Protein 2QJZ (pdb70)

Structure (mmCIF, N/CA/C/O backbone):
data_2QJZ
#
_entry.id   2QJZ
#
_cell.length_a   29.334
_cell.length_b   65.220
_cell.length_c   63.091
_cell.angle_alpha   90.000
_cell.angle_beta   96.240
_cell.angle_gamma   90.000
#
_symmetry.space_group_name_H-M   'P 1 21 1'
#
loop_
_entity.id
_entity.type
_entity.pdbx_description
1 polymer 'Microtubule-associated protein RP/EB family member 1'
2 water water
#
loop_
_atom_site.group_PDB
_atom_site.id
_atom_site.type_symbol
_atom_site.label_atom_id
_atom_site.label_alt_id
_atom_site.label_comp_id
_atom_site.label_asym_id
_atom_site.label_entity_id
_atom_site.label_seq_id
_atom_site.pdbx_PDB_ins_code
_atom_site.Cartn_x
_atom_site.Cartn_y
_atom_site.Cartn_z
_atom_site.occupancy
_atom_site.B_iso_or_equiv
_atom_site.auth_seq_id
_atom_site.auth_comp_id
_atom_site.auth_asym_id
_atom_site.auth_atom_id
_atom_site.pdbx_PDB_model_num
ATOM 1 N N . ASP A 1 3 ? 0.557 -7.243 -10.624 1.00 26.44 13 ASP A N 1
ATOM 2 C CA . ASP A 1 3 ? -0.435 -8.068 -11.377 1.00 26.37 13 ASP A CA 1
ATOM 3 C C . ASP A 1 3 ? -1.557 -8.596 -10.475 1.00 25.59 13 ASP A C 1
ATOM 4 O O . ASP A 1 3 ? -2.099 -9.685 -10.705 1.00 26.01 13 ASP A O 1
ATOM 9 N N . ASN A 1 4 ? -1.901 -7.817 -9.454 1.00 24.32 14 ASN A N 1
ATOM 10 C CA . ASN A 1 4 ? -2.994 -8.166 -8.556 1.00 22.82 14 ASN A CA 1
ATOM 11 C C . ASN A 1 4 ? -4.362 -8.072 -9.234 1.00 21.30 14 ASN A C 1
ATOM 12 O O . ASN A 1 4 ? -4.623 -7.134 -9.996 1.00 21.56 14 ASN A O 1
ATOM 17 N N . LEU A 1 5 ? -5.217 -9.059 -8.971 1.00 19.07 15 LEU A N 1
ATOM 18 C CA . LEU A 1 5 ? -6.616 -9.011 -9.392 1.00 17.21 15 LEU A CA 1
ATOM 19 C C . LEU A 1 5 ? -7.352 -7.973 -8.567 1.00 15.40 15 LEU A C 1
ATOM 20 O O . LEU A 1 5 ? -6.972 -7.692 -7.422 1.00 15.39 15 LEU A O 1
ATOM 25 N N . SER A 1 6 ? -8.420 -7.423 -9.138 1.00 13.06 16 SER A N 1
ATOM 26 C CA . SER A 1 6 ? -9.335 -6.591 -8.374 1.00 11.37 16 SER A CA 1
ATOM 27 C C . SER A 1 6 ? -10.042 -7.461 -7.340 1.00 10.79 16 SER A C 1
ATOM 28 O O . SER A 1 6 ? -10.117 -8.688 -7.483 1.00 10.02 16 SER A O 1
ATOM 31 N N . ARG A 1 7 ? -10.575 -6.825 -6.308 1.00 10.49 17 ARG A N 1
ATOM 32 C CA . ARG A 1 7 ? -11.327 -7.539 -5.290 1.00 10.56 17 ARG A CA 1
ATOM 33 C C . ARG A 1 7 ? -12.518 -8.280 -5.904 1.00 10.25 17 ARG A C 1
ATOM 34 O O . ARG A 1 7 ? -12.834 -9.393 -5.486 1.00 9.59 17 ARG A O 1
ATOM 42 N N . HIS A 1 8 ? -13.145 -7.672 -6.909 1.00 10.61 18 HIS A N 1
ATOM 43 C CA . HIS A 1 8 ? -14.315 -8.238 -7.560 1.00 11.14 18 HIS A CA 1
ATOM 44 C C . HIS A 1 8 ? -13.962 -9.487 -8.376 1.00 10.22 18 HIS A C 1
ATOM 45 O O . HIS A 1 8 ? -14.647 -10.506 -8.278 1.00 9.76 18 HIS A O 1
ATOM 52 N N . ASP A 1 9 ? -12.867 -9.422 -9.135 1.00 9.59 19 ASP A N 1
ATOM 53 C CA . ASP A 1 9 ? -12.410 -10.575 -9.910 1.00 9.55 19 ASP A CA 1
ATOM 54 C C . ASP A 1 9 ? -11.895 -11.684 -8.993 1.00 8.16 19 ASP A C 1
ATOM 55 O O . ASP A 1 9 ? -12.086 -12.870 -9.279 1.00 8.01 19 ASP A O 1
ATOM 68 N N . LEU A 1 11 ? -12.993 -12.330 -5.844 1.00 7.16 21 LEU A N 1
ATOM 69 C CA . LEU A 1 11 ? -14.177 -12.982 -5.290 1.00 7.70 21 LEU A CA 1
ATOM 70 C C . LEU A 1 11 ? -14.857 -13.905 -6.302 1.00 7.78 21 LEU A C 1
ATOM 71 O O . LEU A 1 11 ? -15.308 -14.991 -5.948 1.00 7.75 21 LEU A O 1
ATOM 76 N N . ALA A 1 12 ? -14.931 -13.476 -7.560 1.00 7.79 22 ALA A N 1
ATOM 77 C CA . ALA A 1 12 ? -15.523 -14.308 -8.602 1.00 8.20 22 ALA A CA 1
ATOM 78 C C . ALA A 1 12 ? -14.749 -15.617 -8.785 1.00 7.87 22 ALA A C 1
ATOM 79 O O . ALA A 1 12 ? -15.360 -16.683 -8.912 1.00 8.10 22 ALA A O 1
ATOM 81 N N . TRP A 1 13 ? -13.421 -15.543 -8.762 1.00 7.46 23 TRP A N 1
ATOM 82 C CA . TRP A 1 13 ? -12.591 -16.732 -8.896 1.00 7.82 23 TRP A CA 1
ATOM 83 C C . TRP A 1 13 ? -12.834 -17.697 -7.724 1.00 7.08 23 TRP A C 1
ATOM 84 O O . TRP A 1 13 ? -13.016 -18.902 -7.922 1.00 7.74 23 TRP A O 1
ATOM 95 N N . ILE A 1 14 ? -12.834 -17.160 -6.507 1.00 6.48 24 ILE A N 1
ATOM 96 C CA . ILE A 1 14 ? -13.050 -17.971 -5.313 1.00 6.87 24 ILE A CA 1
ATOM 97 C C . ILE A 1 14 ? -14.425 -18.632 -5.359 1.00 6.14 24 ILE A C 1
ATOM 98 O O . ILE A 1 14 ? -14.559 -19.840 -5.166 1.00 6.32 24 ILE A O 1
ATOM 103 N N . ASN A 1 15 ? -15.451 -17.826 -5.610 1.00 5.72 25 ASN A N 1
ATOM 104 C CA . ASN A 1 15 ? -16.817 -18.328 -5.559 1.00 6.00 25 ASN A CA 1
ATOM 105 C C . ASN A 1 15 ? -17.094 -19.362 -6.638 1.00 5.88 25 ASN A C 1
ATOM 106 O O . ASN A 1 15 ? -17.749 -20.368 -6.369 1.00 5.82 25 ASN A O 1
ATOM 111 N N . GLU A 1 16 ? -16.586 -19.140 -7.848 1.00 6.07 26 GLU A N 1
ATOM 112 C CA . GLU A 1 16 ? -16.802 -20.106 -8.912 1.00 7.37 26 GLU A CA 1
ATOM 113 C C . GLU A 1 16 ? -16.003 -21.378 -8.684 1.00 6.86 26 GLU A C 1
ATOM 114 O O . GLU A 1 16 ? -16.524 -22.473 -8.883 1.00 8.31 26 GLU A O 1
ATOM 120 N N . SER A 1 17 ? -14.742 -21.234 -8.284 1.00 6.06 27 SER A N 1
ATOM 121 C CA . SER A 1 17 ? -13.867 -22.401 -8.118 1.00 6.50 27 SER A CA 1
ATOM 122 C C . SER A 1 17 ? -14.359 -23.341 -7.031 1.00 6.08 27 SER A C 1
ATOM 123 O O . SER A 1 17 ? -14.250 -24.561 -7.166 1.00 6.65 27 SER A O 1
ATOM 126 N N . LEU A 1 18 ? -14.883 -22.773 -5.946 1.00 5.16 28 LEU A N 1
ATOM 127 C CA . LEU A 1 18 ? -15.252 -23.580 -4.783 1.00 5.11 28 LEU A CA 1
ATOM 128 C C . LEU A 1 18 ? -16.760 -23.649 -4.548 1.00 5.36 28 LEU A C 1
ATOM 129 O O . LEU A 1 18 ? -17.204 -24.267 -3.577 1.00 5.68 28 LEU A O 1
ATOM 134 N N . GLN A 1 19 ? -17.535 -23.029 -5.445 1.00 5.35 29 GLN A N 1
ATOM 135 C CA . GLN A 1 19 ? -18.980 -22.940 -5.297 1.00 6.14 29 GLN A CA 1
ATOM 136 C C . GLN A 1 19 ? -19.332 -22.362 -3.924 1.00 5.71 29 GLN A C 1
ATOM 137 O O . GLN A 1 19 ? -20.084 -22.958 -3.131 1.00 6.38 29 GLN A O 1
ATOM 143 N N . LEU A 1 20 ? -18.760 -21.191 -3.649 1.00 5.60 30 LEU A N 1
ATOM 144 C CA . LEU A 1 20 ? -18.977 -20.480 -2.404 1.00 5.57 30 LEU A CA 1
ATOM 145 C C . LEU A 1 20 ? -19.825 -19.243 -2.651 1.00 6.15 30 LEU A C 1
ATOM 146 O O . LEU A 1 20 ? -20.169 -18.920 -3.799 1.00 6.59 30 LEU A O 1
ATOM 151 N N . ASN A 1 21 ? -20.160 -18.562 -1.557 1.00 6.29 31 ASN A N 1
ATOM 152 C CA . ASN A 1 21 ? -21.029 -17.390 -1.599 1.00 6.80 31 ASN A CA 1
ATOM 153 C C . ASN A 1 21 ? -20.453 -16.218 -0.809 1.00 7.42 31 ASN A C 1
ATOM 154 O O . ASN A 1 21 ? -21.189 -15.481 -0.128 1.00 8.62 31 ASN A O 1
ATOM 159 N N . LEU A 1 22 ? -19.139 -16.022 -0.926 1.00 7.56 32 LEU A N 1
ATOM 160 C CA . LEU A 1 22 ? -18.486 -14.903 -0.248 1.00 8.13 32 LEU A CA 1
ATOM 161 C C . LEU A 1 22 ? -18.948 -13.594 -0.856 1.00 8.68 32 LEU A C 1
ATOM 162 O O . LEU A 1 22 ? -19.140 -13.509 -2.065 1.00 8.78 32 LEU A O 1
ATOM 167 N N . THR A 1 23 ? -19.114 -12.577 -0.021 1.00 8.50 33 THR A N 1
ATOM 168 C CA . THR A 1 23 ? -19.442 -11.243 -0.515 1.00 9.03 33 THR A CA 1
ATOM 169 C C . THR A 1 23 ? -18.310 -10.258 -0.221 1.00 8.59 33 THR A C 1
ATOM 170 O O . THR A 1 23 ? -18.308 -9.150 -0.755 1.00 9.48 33 THR A O 1
ATOM 174 N N . LYS A 1 24 ? -17.351 -10.672 0.613 1.00 8.20 34 LYS A N 1
ATOM 175 C CA . LYS A 1 24 ? -16.249 -9.808 1.052 1.00 9.12 34 LYS A CA 1
ATOM 176 C C . LYS A 1 24 ? -14.933 -10.576 1.096 1.00 7.94 34 LYS A C 1
ATOM 177 O O . LYS A 1 24 ? -14.896 -11.705 1.576 1.00 6.87 34 LYS A O 1
ATOM 183 N N . ILE A 1 25 ? -13.854 -9.944 0.645 1.00 7.29 35 ILE A N 1
ATOM 184 C CA . ILE A 1 25 ? -12.514 -10.501 0.782 1.00 7.19 35 ILE A CA 1
ATOM 185 C C . ILE A 1 25 ? -12.225 -10.823 2.250 1.00 6.67 35 ILE A C 1
ATOM 186 O O . ILE A 1 25 ? -11.572 -11.826 2.558 1.00 6.74 35 ILE A O 1
ATOM 191 N N . GLU A 1 26 ? -12.721 -9.973 3.144 1.00 6.80 36 GLU A N 1
ATOM 192 C CA . GLU A 1 26 ? -12.542 -10.145 4.581 1.00 7.13 36 GLU A CA 1
ATOM 193 C C . GLU A 1 26 ? -13.010 -11.510 5.096 1.00 6.26 36 GLU A C 1
ATOM 194 O O . GLU A 1 26 ? -12.486 -12.016 6.089 1.00 6.92 36 GLU A O 1
ATOM 200 N N . GLN A 1 27 ? -13.999 -12.106 4.433 1.00 6.19 37 GLN A N 1
ATOM 201 C CA . GLN A 1 27 ? -14.531 -13.410 4.855 1.00 6.40 37 GLN A CA 1
ATOM 202 C C . GLN A 1 27 ? -13.532 -14.557 4.706 1.00 6.25 37 GLN A C 1
ATOM 203 O O . GLN A 1 27 ? -13.728 -15.637 5.275 1.00 6.47 37 GLN A O 1
ATOM 209 N N . LEU A 1 28 ? -12.461 -14.320 3.951 1.00 5.77 38 LEU A N 1
ATOM 210 C CA . LEU A 1 28 ? -11.386 -15.299 3.829 1.00 5.93 38 LEU A CA 1
ATOM 211 C C . LEU A 1 28 ? -10.644 -15.495 5.149 1.00 6.09 38 LEU A C 1
ATOM 212 O O . LEU A 1 28 ? -9.868 -16.459 5.298 1.00 6.39 38 LEU A O 1
ATOM 217 N N . CYS A 1 29 ? -10.906 -14.611 6.111 1.00 6.26 39 CYS A N 1
ATOM 218 C CA . CYS A 1 29 ? -10.357 -14.727 7.459 1.00 6.98 39 CYS A CA 1
ATOM 219 C C . CYS A 1 29 ? -10.696 -16.044 8.159 1.00 6.57 39 CYS A C 1
ATOM 220 O O . CYS A 1 29 ? -10.061 -16.396 9.150 1.00 6.91 39 CYS A O 1
ATOM 223 N N . SER A 1 30 ? -11.698 -16.766 7.667 1.00 6.13 40 SER A N 1
ATOM 224 C CA . SER A 1 30 ? -12.079 -18.013 8.322 1.00 6.43 40 SER A CA 1
ATOM 225 C C . SER A 1 30 ? -11.143 -19.170 8.008 1.00 6.14 40 SER A C 1
ATOM 226 O O . SER A 1 30 ? -11.156 -20.179 8.724 1.00 6.42 40 SER A O 1
ATOM 229 N N . GLY A 1 31 ? -10.363 -19.040 6.932 1.00 5.77 41 GLY A N 1
ATOM 230 C CA . GLY A 1 31 ? -9.455 -20.104 6.504 1.00 5.46 41 GLY A CA 1
ATOM 231 C C . GLY A 1 31 ? -10.092 -21.288 5.791 1.00 5.10 41 GLY A C 1
ATOM 232 O O . GLY A 1 31 ? -9.370 -22.154 5.277 1.00 5.75 41 GLY A O 1
ATOM 233 N N . ALA A 1 32 ? -11.424 -21.342 5.754 1.00 5.38 42 ALA A N 1
ATOM 234 C CA . ALA A 1 32 ? -12.108 -22.507 5.177 1.00 5.62 42 ALA A CA 1
ATOM 235 C C . ALA A 1 32 ? -11.885 -22.650 3.673 1.00 5.34 42 ALA A C 1
ATOM 236 O O . ALA A 1 32 ? -11.626 -23.757 3.186 1.00 5.83 42 ALA A O 1
ATOM 238 N N . ALA A 1 33 ? -11.984 -21.548 2.928 1.00 5.12 43 ALA A N 1
ATOM 239 C CA . ALA A 1 33 ? -11.742 -21.594 1.487 1.00 5.16 43 ALA A CA 1
ATOM 240 C C . ALA A 1 33 ? -10.324 -22.074 1.188 1.00 4.83 43 ALA A C 1
ATOM 241 O O . ALA A 1 33 ? -10.133 -22.916 0.322 1.00 5.24 43 ALA A O 1
ATOM 243 N N . TYR A 1 34 ? -9.341 -21.549 1.915 1.00 4.77 44 TYR A N 1
ATOM 244 C CA . TYR A 1 34 ? -7.957 -21.979 1.693 1.00 4.68 44 TYR A CA 1
ATOM 245 C C . TYR A 1 34 ? -7.775 -23.466 1.935 1.00 4.59 44 TYR A C 1
ATOM 246 O O . TYR A 1 34 ? -7.113 -24.148 1.160 1.00 5.18 44 TYR A O 1
ATOM 255 N N . CYS A 1 35 ? -8.386 -23.974 3.007 1.00 4.67 45 CYS A N 1
ATOM 256 C CA . CYS A 1 35 ? -8.359 -25.409 3.281 1.00 4.54 45 CYS A CA 1
ATOM 257 C C . CYS A 1 35 ? -8.930 -26.211 2.105 1.00 5.01 45 CYS A C 1
ATOM 258 O O . CYS A 1 35 ? -8.356 -27.223 1.695 1.00 5.53 45 CYS A O 1
ATOM 261 N N . GLN A 1 36 ? -10.054 -25.753 1.549 1.00 5.39 46 GLN A N 1
ATOM 262 C CA . GLN A 1 36 ? -10.642 -26.452 0.409 1.00 5.85 46 GLN A CA 1
ATOM 263 C C . GLN A 1 36 ? -9.784 -26.367 -0.838 1.00 5.47 46 GLN A C 1
ATOM 264 O O . GLN A 1 36 ? -9.697 -27.334 -1.579 1.00 5.98 46 GLN A O 1
ATOM 270 N N . PHE A 1 37 ? -9.158 -25.218 -1.077 1.00 5.55 47 PHE A N 1
ATOM 271 C CA . PHE A 1 37 ? -8.265 -25.092 -2.222 1.00 5.80 47 PHE A CA 1
ATOM 272 C C . PHE A 1 37 ? -7.105 -26.066 -2.092 1.00 6.08 47 PHE A C 1
ATOM 273 O O . PHE A 1 37 ? -6.675 -26.641 -3.078 1.00 5.88 47 PHE A O 1
ATOM 289 N N . ASP A 1 39 ? -7.120 -28.979 -0.455 1.00 7.74 49 ASP A N 1
ATOM 290 C CA . ASP A 1 39 ? -7.724 -30.293 -0.718 1.00 9.07 49 ASP A CA 1
ATOM 291 C C . ASP A 1 39 ? -7.854 -30.505 -2.235 1.00 8.60 49 ASP A C 1
ATOM 292 O O . ASP A 1 39 ? -7.553 -31.585 -2.757 1.00 9.23 49 ASP A O 1
ATOM 305 N N . LEU A 1 41 ? -6.082 -29.031 -4.698 1.00 8.24 51 LEU A N 1
ATOM 306 C CA . LEU A 1 41 ? -4.757 -29.181 -5.306 1.00 8.68 51 LEU A CA 1
ATOM 307 C C . LEU A 1 41 ? -4.113 -30.517 -4.983 1.00 9.17 51 LEU A C 1
ATOM 308 O O . LEU A 1 41 ? -3.515 -31.159 -5.860 1.00 10.21 51 LEU A O 1
ATOM 313 N N . PHE A 1 42 ? -4.220 -30.917 -3.717 1.00 9.26 52 PHE A N 1
ATOM 314 C CA . PHE A 1 42 ? -3.482 -32.055 -3.171 1.00 10.27 52 PHE A CA 1
ATOM 315 C C . PHE A 1 42 ? -4.414 -32.882 -2.294 1.00 10.77 52 PHE A C 1
ATOM 316 O O . PHE A 1 42 ? -4.376 -32.778 -1.071 1.00 9.42 52 PHE A O 1
ATOM 324 N N . PRO A 1 43 ? -5.274 -33.698 -2.919 1.00 12.11 53 PRO A N 1
ATOM 325 C CA . PRO A 1 43 ? -6.225 -34.490 -2.145 1.00 13.49 53 PRO A CA 1
ATOM 326 C C . PRO A 1 43 ? -5.538 -35.311 -1.053 1.00 14.20 53 PRO A C 1
ATOM 327 O O . PRO A 1 43 ? -4.537 -35.988 -1.317 1.00 14.65 53 PRO A O 1
ATOM 331 N N . GLY A 1 44 ? -6.060 -35.216 0.168 1.00 14.33 54 GLY A N 1
ATOM 332 C CA . GLY A 1 44 ? -5.493 -35.925 1.305 1.00 14.50 54 GLY A CA 1
ATOM 333 C C . GLY A 1 44 ? -4.505 -35.114 2.129 1.00 14.23 54 GLY A C 1
ATOM 334 O O . GLY A 1 44 ? -4.103 -35.545 3.204 1.00 15.11 54 GLY A O 1
ATOM 335 N N . SER A 1 45 ? -4.116 -33.940 1.629 1.00 13.33 55 SER A N 1
ATOM 336 C CA . SER A 1 45 ? -3.140 -33.086 2.318 1.00 12.82 55 SER A CA 1
ATOM 337 C C . SER A 1 45 ? -3.722 -32.343 3.520 1.00 12.99 55 SER A C 1
ATOM 338 O O . SER A 1 45 ? -2.973 -31.873 4.372 1.00 13.57 55 SER A O 1
ATOM 341 N N . ILE A 1 46 ? -5.050 -32.223 3.556 1.00 12.55 56 ILE A N 1
ATOM 342 C CA . ILE A 1 46 ? -5.788 -31.391 4.517 1.00 12.81 56 ILE A CA 1
ATOM 343 C C . ILE A 1 46 ? -6.705 -32.297 5.328 1.0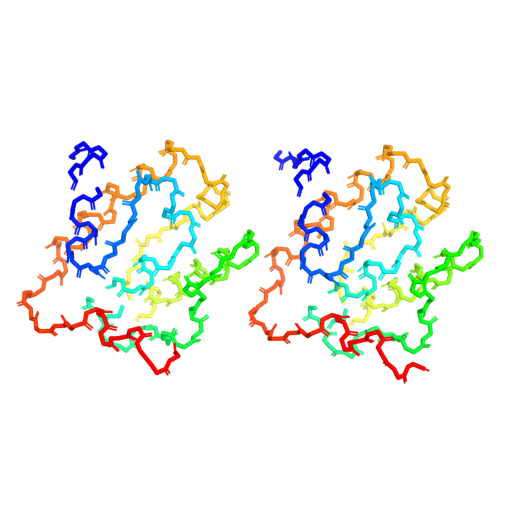0 12.51 56 ILE A C 1
ATOM 344 O O . ILE A 1 46 ? -7.356 -33.176 4.762 1.00 12.70 56 ILE A O 1
ATOM 349 N N . ALA A 1 47 ? -6.758 -32.071 6.643 1.00 11.90 57 ALA A N 1
ATOM 350 C CA . ALA A 1 47 ? -7.710 -32.751 7.531 1.00 11.76 57 ALA A CA 1
ATOM 351 C C . ALA A 1 47 ? -9.107 -32.121 7.387 1.00 11.44 57 ALA A C 1
ATOM 352 O O . ALA A 1 47 ? -9.567 -31.401 8.269 1.00 11.22 57 ALA A O 1
ATOM 354 N N . LEU A 1 48 ? -9.760 -32.376 6.251 1.00 12.10 58 LEU A N 1
ATOM 355 C CA . LEU A 1 48 ? -11.058 -31.754 5.940 1.00 12.43 58 LEU A CA 1
ATOM 356 C C . LEU A 1 48 ? -12.144 -32.023 6.971 1.00 11.96 58 LEU A C 1
ATOM 357 O O . LEU A 1 48 ? -13.012 -31.174 7.197 1.00 11.27 58 LEU A O 1
ATOM 362 N N . LYS A 1 49 ? -12.097 -33.199 7.596 1.00 11.85 59 LYS A N 1
ATOM 363 C CA . LYS A 1 49 ? -13.097 -33.548 8.602 1.00 12.74 59 LYS A CA 1
ATOM 364 C C . LYS A 1 49 ? -13.091 -32.566 9.779 1.00 11.60 59 LYS A C 1
ATOM 365 O O . LYS A 1 49 ? -14.098 -32.418 10.475 1.00 12.39 59 LYS A O 1
ATOM 371 N N . LYS A 1 50 ? -11.964 -31.879 9.972 1.00 10.60 60 LYS A N 1
ATOM 372 C CA . LYS A 1 50 ? -11.799 -30.960 11.095 1.00 10.42 60 LYS A CA 1
ATOM 373 C C . LYS A 1 50 ? -12.076 -29.508 10.728 1.00 9.43 60 LYS A C 1
ATOM 374 O O . LYS A 1 50 ? -12.113 -28.654 11.609 1.00 9.59 60 LYS A O 1
ATOM 380 N N . VAL A 1 51 ? -12.254 -29.225 9.438 1.00 8.22 61 VAL A N 1
ATOM 381 C CA . VAL A 1 51 ? -12.499 -27.855 8.981 1.00 8.34 61 VAL A CA 1
ATOM 382 C C . VAL A 1 51 ? -13.922 -27.422 9.336 1.00 8.79 61 VAL A C 1
ATOM 383 O O . VAL A 1 51 ? -14.878 -28.180 9.156 1.00 9.46 61 VAL A O 1
ATOM 387 N N . LYS A 1 52 ? -14.062 -26.197 9.834 1.00 8.80 62 LYS A N 1
ATOM 388 C CA . LYS A 1 52 ? -15.377 -25.598 10.032 1.00 9.85 62 LYS A CA 1
ATOM 389 C C . LYS A 1 52 ? -15.690 -24.702 8.832 1.00 9.53 62 LYS A C 1
ATOM 390 O O . LYS A 1 52 ? -15.145 -23.602 8.709 1.00 9.47 62 LYS A O 1
ATOM 396 N N . PHE A 1 53 ? -16.552 -25.187 7.935 1.00 10.07 63 PHE A N 1
ATOM 397 C CA . PHE A 1 53 ? -16.791 -24.497 6.662 1.00 10.55 63 PHE A CA 1
ATOM 398 C C . PHE A 1 53 ? -17.536 -23.170 6.813 1.00 11.60 63 PHE A C 1
ATOM 399 O O . PHE A 1 53 ? -17.344 -22.251 6.005 1.00 11.89 63 PHE A O 1
ATOM 407 N N . GLN A 1 54 ? -18.382 -23.085 7.836 1.00 11.85 64 GLN A N 1
ATOM 408 C CA . GLN A 1 54 ? -19.104 -21.848 8.140 1.00 12.84 64 GLN A CA 1
ATOM 409 C C . GLN A 1 54 ? -18.754 -21.329 9.538 1.00 12.85 64 GLN A C 1
ATOM 410 O O . GLN A 1 54 ? -19.633 -21.042 10.362 1.00 13.50 64 GLN A O 1
ATOM 416 N N . ALA A 1 55 ? -17.455 -21.204 9.782 1.00 12.78 65 ALA A N 1
ATOM 417 C CA . ALA A 1 55 ? -16.932 -20.685 11.042 1.00 12.58 65 ALA A CA 1
ATOM 418 C C . ALA A 1 55 ? -17.466 -19.283 11.312 1.00 13.04 65 ALA A C 1
ATOM 419 O O . ALA A 1 55 ? -17.642 -18.482 10.388 1.00 13.62 65 ALA A O 1
ATOM 421 N N . LYS A 1 56 ? -17.711 -18.989 12.584 1.00 12.99 66 LYS A N 1
ATOM 422 C CA . LYS A 1 56 ? -18.272 -17.703 12.993 1.00 13.57 66 LYS A CA 1
ATOM 423 C C . LYS A 1 56 ? -17.417 -16.960 14.015 1.00 12.25 66 LYS A C 1
ATOM 424 O O . LYS A 1 56 ? -17.612 -15.764 14.237 1.00 13.00 66 LYS A O 1
ATOM 430 N N . LEU A 1 57 ? -16.488 -17.671 14.648 1.00 10.51 67 LEU A N 1
ATOM 431 C CA . LEU A 1 57 ? -15.718 -17.107 15.753 1.00 9.05 67 LEU A CA 1
ATOM 432 C C . LEU A 1 57 ? -14.230 -17.308 15.538 1.00 8.63 67 LEU A C 1
ATOM 433 O O . LEU A 1 57 ? -13.816 -18.275 14.891 1.00 7.82 67 LEU A O 1
ATOM 438 N N . GLU A 1 58 ? -13.424 -16.402 16.089 1.00 8.38 68 GLU A N 1
ATOM 439 C CA . GLU A 1 58 ? -11.977 -16.407 15.873 1.00 9.16 68 GLU A CA 1
ATOM 440 C C . GLU A 1 58 ? -11.308 -17.737 16.173 1.00 8.19 68 GLU A C 1
ATOM 441 O O . GLU A 1 58 ? -10.427 -18.152 15.420 1.00 7.73 68 GLU A O 1
ATOM 447 N N . HIS A 1 59 ? -11.700 -18.406 17.264 1.00 7.57 69 HIS A N 1
ATOM 448 C CA . HIS A 1 59 ? -11.037 -19.660 17.616 1.00 7.30 69 HIS A CA 1
ATOM 449 C C . HIS A 1 59 ? -11.216 -20.708 16.521 1.00 6.76 69 HIS A C 1
ATOM 450 O O . HIS A 1 59 ? -10.330 -21.531 16.298 1.00 7.05 69 HIS A O 1
ATOM 457 N N . GLU A 1 60 ? -12.357 -20.653 15.838 1.00 6.66 70 GLU A N 1
ATOM 458 C CA . GLU A 1 60 ? -12.637 -21.550 14.712 1.00 7.12 70 GLU A CA 1
ATOM 459 C C . GLU A 1 60 ? -11.773 -21.185 13.501 1.00 6.13 70 GLU A C 1
ATOM 460 O O . GLU A 1 60 ? -11.239 -22.069 12.820 1.00 6.05 70 GLU A O 1
ATOM 466 N N . TYR A 1 61 ? -11.624 -19.886 13.238 1.00 5.66 71 TYR A N 1
ATOM 467 C CA . TYR A 1 61 ? -10.757 -19.427 12.147 1.00 6.31 71 TYR A CA 1
ATOM 468 C C . TYR A 1 61 ? -9.335 -19.919 12.375 1.00 6.26 71 TYR A C 1
ATOM 469 O O . TYR A 1 61 ? -8.664 -20.403 11.455 1.00 6.61 71 TYR A O 1
ATOM 478 N N . ILE A 1 62 ? -8.866 -19.776 13.614 1.00 6.42 72 ILE A N 1
ATOM 479 C CA . ILE A 1 62 ? -7.506 -20.156 13.973 1.00 7.16 72 ILE A CA 1
ATOM 480 C C . ILE A 1 62 ? -7.275 -21.649 13.742 1.00 6.38 72 ILE A C 1
ATOM 481 O O . ILE A 1 62 ? -6.244 -22.050 13.195 1.00 6.55 72 ILE A O 1
ATOM 486 N N . GLN A 1 63 ? -8.244 -22.473 14.135 1.00 6.34 73 GLN A N 1
ATOM 487 C CA . GLN A 1 63 ? -8.127 -23.911 13.915 1.00 7.09 73 GLN A CA 1
ATOM 488 C C . GLN A 1 63 ? -8.088 -24.249 12.420 1.00 6.44 73 GLN A C 1
ATOM 489 O O . GLN A 1 63 ? -7.293 -25.089 12.003 1.00 6.62 73 GLN A O 1
ATOM 495 N N . ASN A 1 64 ? -8.922 -23.592 11.610 1.00 6.02 74 ASN A N 1
ATOM 496 C CA . ASN A 1 64 ? -8.855 -23.787 10.159 1.00 5.67 74 ASN A CA 1
ATOM 497 C C . ASN A 1 64 ? -7.476 -23.438 9.604 1.00 5.67 74 ASN A C 1
ATOM 498 O O . ASN A 1 64 ? -6.934 -24.159 8.775 1.00 6.18 74 ASN A O 1
ATOM 503 N N . PHE A 1 65 ? -6.908 -22.329 10.059 1.00 5.76 75 PHE A N 1
ATOM 504 C CA . PHE A 1 65 ? -5.568 -21.957 9.607 1.00 6.30 75 PHE A CA 1
ATOM 505 C C . PHE A 1 65 ? -4.484 -22.908 10.110 1.00 6.88 75 PHE A C 1
ATOM 506 O O . PHE A 1 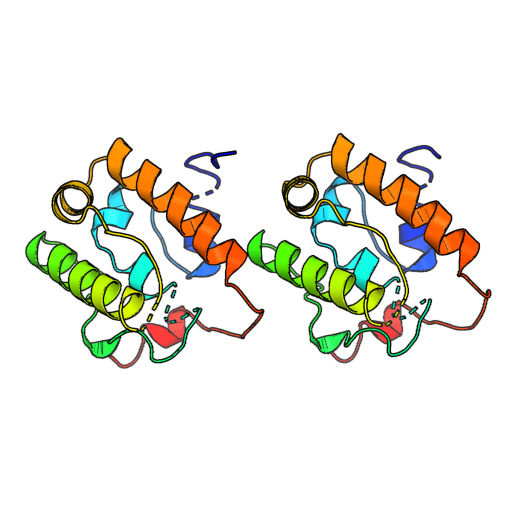65 ? -3.506 -23.126 9.404 1.00 7.28 75 PHE A O 1
ATOM 514 N N . LYS A 1 66 ? -4.659 -23.496 11.296 1.00 6.97 76 LYS A N 1
ATOM 515 C CA . LYS A 1 66 ? -3.725 -24.512 11.803 1.00 8.37 76 LYS A CA 1
ATOM 516 C C . LYS A 1 66 ? -3.735 -25.725 10.856 1.00 7.06 76 LYS A C 1
ATOM 517 O O . LYS A 1 66 ? -2.683 -26.283 10.524 1.00 7.22 76 LYS A O 1
ATOM 523 N N . ILE A 1 67 ? -4.934 -26.120 10.432 1.00 6.78 77 ILE A N 1
ATOM 524 C CA . ILE A 1 67 ? -5.117 -27.201 9.482 1.00 6.80 77 ILE A CA 1
ATOM 525 C C . ILE A 1 67 ? -4.421 -26.875 8.143 1.00 6.24 77 ILE A C 1
ATOM 526 O O . ILE A 1 67 ? -3.730 -27.721 7.566 1.00 7.47 77 ILE A O 1
ATOM 531 N N . LEU A 1 68 ? -4.599 -25.646 7.661 1.00 6.28 78 LEU A N 1
ATOM 532 C CA . LEU A 1 68 ? -3.946 -25.194 6.434 1.00 6.34 78 LEU A CA 1
ATOM 533 C C . LEU A 1 68 ? -2.420 -25.236 6.559 1.00 6.44 78 LEU A C 1
ATOM 534 O O . LEU A 1 68 ? -1.730 -25.727 5.664 1.00 6.90 78 LEU A O 1
ATOM 539 N N . GLN A 1 69 ? -1.912 -24.716 7.677 1.00 6.91 79 GLN A N 1
ATOM 540 C CA . GLN A 1 69 ? -0.468 -24.704 7.943 1.00 8.42 79 GLN A CA 1
ATOM 541 C C . GLN A 1 69 ? 0.116 -26.111 7.906 1.00 7.96 79 GLN A C 1
ATOM 542 O O . GLN A 1 69 ? 1.177 -26.320 7.325 1.00 7.75 79 GLN A O 1
ATOM 548 N N . ALA A 1 70 ? -0.577 -27.070 8.515 1.00 7.85 80 ALA A N 1
ATOM 549 C CA . ALA A 1 70 ? -0.138 -28.466 8.485 1.00 7.92 80 ALA A CA 1
ATOM 550 C C . ALA A 1 70 ? -0.099 -29.012 7.059 1.00 7.19 80 ALA A C 1
ATOM 551 O O . ALA A 1 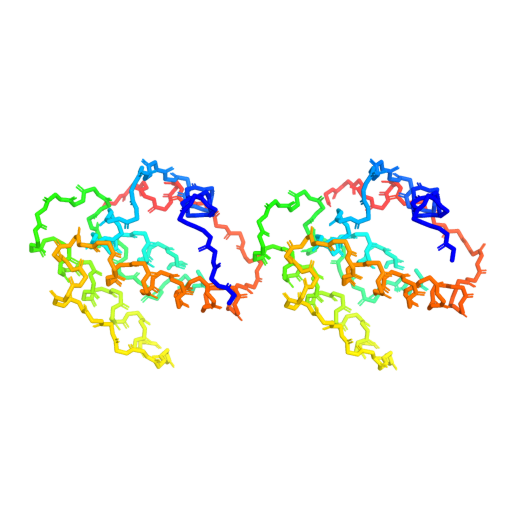70 ? 0.799 -29.777 6.704 1.00 7.36 80 ALA A O 1
ATOM 553 N N . GLY A 1 71 ? -1.073 -28.615 6.243 1.00 6.58 81 GLY A N 1
ATOM 554 C CA . GLY A 1 71 ? -1.111 -29.031 4.841 1.00 6.66 81 GLY A CA 1
ATOM 555 C C . GLY A 1 71 ? 0.053 -28.445 4.066 1.00 6.25 81 GLY A C 1
ATOM 556 O O . GLY A 1 71 ? 0.715 -29.153 3.287 1.00 6.85 81 GLY A O 1
ATOM 557 N N . PHE A 1 72 ? 0.320 -27.157 4.278 1.00 6.35 82 PHE A N 1
ATOM 558 C CA . PHE A 1 72 ? 1.484 -26.518 3.654 1.00 6.38 82 PHE A CA 1
ATOM 559 C C . PHE A 1 72 ? 2.760 -27.264 4.039 1.00 6.84 82 PHE A C 1
ATOM 560 O O . PHE A 1 72 ? 3.583 -27.586 3.183 1.00 6.88 82 PHE A O 1
ATOM 568 N N . LYS A 1 73 ? 2.926 -27.555 5.331 1.00 6.91 83 LYS A N 1
ATOM 569 C CA . LYS A 1 73 ? 4.139 -28.232 5.791 1.00 8.86 83 LYS A CA 1
ATOM 570 C C . LYS A 1 73 ? 4.290 -29.603 5.141 1.00 8.35 83 LYS A C 1
ATOM 571 O O . LYS A 1 73 ? 5.380 -29.964 4.676 1.00 8.34 83 LYS A O 1
ATOM 577 N N . ARG A 1 74 ? 3.196 -30.358 5.109 1.00 8.11 84 ARG A N 1
ATOM 578 C CA . ARG A 1 74 ? 3.191 -31.698 4.558 1.00 9.16 84 ARG A CA 1
ATOM 579 C C . ARG A 1 74 ? 3.592 -31.685 3.088 1.00 8.20 84 ARG A C 1
ATOM 580 O O . ARG A 1 74 ? 4.276 -32.592 2.616 1.00 8.85 84 ARG A O 1
ATOM 596 N N . GLY A 1 76 ? 5.397 -29.387 1.513 1.00 6.94 86 GLY A N 1
ATOM 597 C CA . GLY A 1 76 ? 6.640 -28.668 1.247 1.00 6.87 86 GLY A CA 1
ATOM 598 C C . GLY A 1 76 ? 6.453 -27.255 0.726 1.00 6.54 86 GLY A C 1
ATOM 599 O O . GLY A 1 76 ? 7.363 -26.699 0.113 1.00 6.95 86 GLY A O 1
ATOM 600 N N . VAL A 1 77 ? 5.278 -26.671 0.950 1.00 7.18 87 VAL A N 1
ATOM 601 C CA . VAL A 1 77 ? 5.029 -25.281 0.572 1.00 8.04 87 VAL A CA 1
ATOM 602 C C . VAL A 1 77 ? 5.826 -24.375 1.503 1.00 8.51 87 VAL A C 1
ATOM 603 O O . VAL A 1 77 ? 5.784 -24.549 2.716 1.00 9.77 87 VAL A O 1
ATOM 607 N N . ASP A 1 78 ? 6.552 -23.418 0.926 1.00 9.08 88 ASP A N 1
ATOM 608 C CA . ASP A 1 78 ? 7.324 -22.453 1.705 1.00 10.56 88 ASP A CA 1
ATOM 609 C C . ASP A 1 78 ? 6.512 -21.192 1.917 1.00 10.60 88 ASP A C 1
ATOM 610 O O . ASP A 1 78 ? 6.569 -20.270 1.098 1.00 11.86 88 ASP A O 1
ATOM 615 N N . LYS A 1 79 ? 5.747 -21.135 2.995 1.00 10.18 89 LYS A N 1
ATOM 616 C CA . LYS A 1 79 ? 4.998 -19.925 3.275 1.00 10.69 89 LYS A CA 1
ATOM 617 C C . LYS A 1 79 ? 4.562 -19.898 4.719 1.00 11.11 89 LYS A C 1
ATOM 618 O O . LYS A 1 79 ? 3.836 -20.781 5.166 1.00 12.31 89 LYS A O 1
ATOM 624 N N . ILE A 1 80 ? 5.039 -18.901 5.456 1.00 11.79 90 ILE A N 1
ATOM 625 C CA . ILE A 1 80 ? 4.520 -18.645 6.793 1.00 12.34 90 ILE A CA 1
ATOM 626 C C . ILE A 1 80 ? 3.215 -17.853 6.634 1.00 11.94 90 ILE A C 1
ATOM 627 O O . ILE A 1 80 ? 3.211 -16.762 6.078 1.00 12.84 90 ILE A O 1
ATOM 632 N N . ILE A 1 81 ? 2.114 -18.442 7.080 1.00 11.31 91 ILE A N 1
ATOM 633 C CA . ILE A 1 81 ? 0.808 -17.782 7.019 1.00 10.67 91 ILE A CA 1
ATOM 634 C C . ILE A 1 81 ? 0.687 -16.814 8.202 1.00 10.20 91 ILE A C 1
ATOM 635 O O . ILE A 1 81 ? 0.883 -17.227 9.345 1.00 10.04 91 ILE A O 1
ATOM 640 N N . PRO A 1 82 ? 0.382 -15.523 7.936 1.00 9.83 92 PRO A N 1
ATOM 641 C CA . PRO A 1 82 ? 0.253 -14.550 9.029 1.00 9.52 92 PRO A CA 1
ATOM 642 C C . PRO A 1 82 ? -1.105 -14.681 9.723 1.00 8.76 92 PRO A C 1
ATOM 643 O O . PRO A 1 82 ? -1.930 -13.764 9.680 1.00 8.54 92 PRO A O 1
ATOM 647 N N . VAL A 1 83 ? -1.316 -15.827 10.367 1.00 9.06 93 VAL A N 1
ATOM 648 C CA . VAL A 1 83 ? -2.615 -16.191 10.924 1.00 9.41 93 VAL A CA 1
ATOM 649 C C . VAL A 1 83 ? -3.152 -15.138 11.887 1.00 9.52 93 VAL A C 1
ATOM 650 O O . VAL A 1 83 ? -4.325 -14.765 11.806 1.00 9.41 93 VAL A O 1
ATOM 654 N N . ASP A 1 84 ? -2.299 -14.662 12.795 1.00 10.52 94 ASP A N 1
ATOM 655 C CA . ASP A 1 84 ? -2.724 -13.697 13.810 1.00 12.17 94 ASP A CA 1
ATOM 656 C C . ASP A 1 84 ? -3.337 -12.445 13.206 1.00 12.05 94 ASP A C 1
ATOM 657 O O . ASP A 1 84 ? -4.273 -11.876 13.767 1.00 13.15 94 ASP A O 1
ATOM 662 N N . LYS A 1 85 ? -2.811 -12.032 12.057 1.00 11.48 95 LYS A N 1
ATOM 663 C CA . LYS A 1 85 ? -3.344 -10.887 11.332 1.00 11.65 95 LYS A CA 1
ATOM 664 C C . LYS A 1 85 ? -4.619 -11.262 10.575 1.00 10.03 95 LYS A C 1
ATOM 665 O O . LYS A 1 85 ? -5.646 -10.604 10.711 1.00 10.42 95 LYS A O 1
ATOM 671 N N . LEU A 1 86 ? -4.567 -12.346 9.805 1.00 8.77 96 LEU A N 1
ATOM 672 C CA . LEU A 1 86 ? -5.693 -12.719 8.940 1.00 7.92 96 LEU A CA 1
ATOM 673 C C . LEU A 1 86 ? -7.009 -12.907 9.685 1.00 7.84 96 LEU A C 1
ATOM 674 O O . LEU A 1 86 ? -8.063 -12.465 9.212 1.00 7.87 96 LEU A O 1
ATOM 679 N N . VAL A 1 87 ? -6.950 -13.559 10.846 1.00 8.37 97 VAL A N 1
ATOM 680 C CA . VAL A 1 87 ? -8.178 -13.911 11.571 1.00 9.03 97 VAL A CA 1
ATOM 681 C C . VAL A 1 87 ? -8.944 -12.702 12.114 1.00 9.61 97 VAL A C 1
ATOM 682 O O . VAL A 1 87 ? -10.102 -12.836 12.503 1.00 10.79 97 VAL A O 1
ATOM 686 N N . LYS A 1 88 ? -8.299 -11.533 12.117 1.00 10.03 98 LYS A N 1
ATOM 687 C CA . LYS A 1 88 ? -8.956 -10.288 12.518 1.00 11.07 98 LYS A CA 1
ATOM 688 C C . LYS A 1 88 ? -9.936 -9.741 11.472 1.00 11.24 98 LYS A C 1
ATOM 689 O O . LYS A 1 88 ? -10.668 -8.792 11.745 1.00 11.86 98 LYS A O 1
ATOM 695 N N . GLY A 1 89 ? -9.940 -10.329 10.280 1.00 10.80 99 GLY A N 1
ATOM 696 C CA . GLY A 1 89 ? -10.941 -10.016 9.271 1.00 11.26 99 GLY A CA 1
ATOM 697 C C . GLY A 1 89 ? -10.845 -8.632 8.662 1.00 11.00 99 GLY A C 1
ATOM 698 O O . GLY A 1 89 ? -11.864 -8.049 8.288 1.00 11.56 99 GLY A O 1
ATOM 699 N N . LYS A 1 90 ? -9.631 -8.101 8.567 1.00 10.87 100 LYS A N 1
ATOM 700 C CA . LYS A 1 90 ? -9.435 -6.811 7.918 1.00 11.56 100 LYS A CA 1
ATOM 701 C C . LYS A 1 90 ? -9.036 -6.989 6.462 1.00 10.50 100 LYS A C 1
ATOM 702 O O . LYS A 1 90 ? -8.441 -8.006 6.081 1.00 10.79 100 LYS A O 1
ATOM 708 N N . PHE A 1 91 ? -9.344 -5.982 5.651 1.00 9.72 101 PHE A N 1
ATOM 709 C CA . PHE A 1 91 ? -9.161 -6.086 4.211 1.00 9.45 101 PHE A CA 1
ATOM 710 C C . PHE A 1 91 ? -7.711 -6.247 3.773 1.00 9.76 101 PHE A C 1
ATOM 711 O O . PHE A 1 91 ? -7.385 -7.173 3.041 1.00 9.83 101 PHE A O 1
ATOM 719 N N . GLN A 1 92 ? -6.853 -5.329 4.204 1.00 9.89 102 GLN A N 1
ATOM 720 C CA . GLN A 1 92 ? -5.498 -5.258 3.672 1.00 10.17 102 GLN A CA 1
ATOM 721 C C . GLN A 1 92 ? -4.730 -6.565 3.806 1.00 9.70 102 GLN A C 1
ATOM 722 O O . GLN A 1 92 ? -4.180 -7.061 2.821 1.00 9.34 102 GLN A O 1
ATOM 728 N N . ASP A 1 93 ? -4.692 -7.116 5.017 1.00 9.50 103 ASP A N 1
ATOM 729 C CA . ASP A 1 93 ? -3.939 -8.351 5.244 1.00 9.38 103 ASP A CA 1
ATOM 730 C C . ASP A 1 93 ? -4.556 -9.528 4.500 1.00 7.85 103 ASP A C 1
ATOM 731 O O . ASP A 1 93 ? -3.845 -10.341 3.914 1.00 6.99 103 ASP A O 1
ATOM 736 N N . ASN A 1 94 ? -5.882 -9.604 4.499 1.00 7.23 104 ASN A N 1
ATOM 737 C CA . ASN A 1 94 ? -6.562 -10.677 3.783 1.00 6.42 104 ASN A CA 1
ATOM 738 C C . ASN A 1 94 ? -6.400 -10.596 2.273 1.00 6.47 104 ASN A C 1
ATOM 739 O O . ASN A 1 94 ? -6.261 -11.620 1.607 1.00 6.53 104 ASN A O 1
ATOM 744 N N . PHE A 1 95 ? -6.389 -9.378 1.739 1.00 6.42 105 PHE A N 1
ATOM 745 C CA . PHE A 1 95 ? -6.221 -9.164 0.302 1.00 6.66 105 PHE A CA 1
ATOM 746 C C . PHE A 1 95 ? -4.801 -9.502 -0.142 1.00 6.87 105 PHE A C 1
ATOM 747 O O . PHE A 1 95 ? -4.604 -10.141 -1.177 1.00 6.55 105 PHE A O 1
ATOM 755 N N . GLU A 1 96 ? -3.815 -9.071 0.642 1.00 7.08 106 GLU A N 1
ATOM 756 C CA . GLU A 1 96 ? -2.421 -9.407 0.384 1.00 8.76 106 GLU A CA 1
ATOM 757 C C . GLU A 1 96 ? -2.223 -10.920 0.336 1.00 7.39 106 GLU A C 1
ATOM 758 O O . GLU A 1 96 ? -1.610 -11.436 -0.600 1.00 7.36 106 GLU A O 1
ATOM 764 N N . PHE A 1 97 ? -2.752 -11.631 1.330 1.00 6.65 107 PHE A N 1
ATOM 765 C CA . PHE A 1 97 ? -2.578 -13.077 1.354 1.00 6.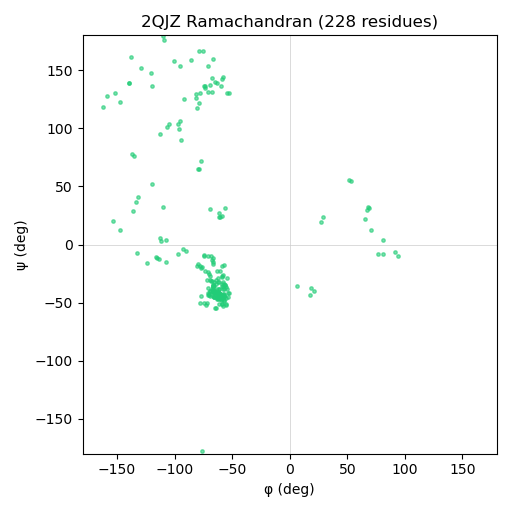26 107 PHE A CA 1
ATOM 766 C C . PHE A 1 97 ? -3.302 -13.782 0.201 1.00 5.41 107 PHE A C 1
ATOM 767 O O . PHE A 1 97 ? -2.754 -14.705 -0.400 1.00 5.86 107 PHE A O 1
ATOM 775 N N . VAL A 1 98 ? -4.520 -13.355 -0.114 1.00 5.23 108 VAL A N 1
ATOM 776 C CA . VAL A 1 98 ? -5.231 -14.026 -1.202 1.00 5.65 108 VAL A CA 1
ATOM 777 C C . VAL A 1 98 ? -4.544 -13.818 -2.564 1.00 5.39 108 VAL A C 1
ATOM 778 O O . VAL A 1 98 ? -4.590 -14.698 -3.413 1.00 5.77 108 VAL A O 1
ATOM 782 N N . GLN A 1 99 ? -3.903 -12.665 -2.768 1.00 5.60 109 GLN A N 1
ATOM 783 C CA . GLN A 1 99 ? -3.178 -12.423 -4.017 1.00 6.26 109 GLN A CA 1
ATOM 784 C C . GLN A 1 99 ? -2.055 -13.444 -4.152 1.00 6.08 109 GLN A C 1
ATOM 785 O O . GLN A 1 99 ? -1.856 -14.016 -5.220 1.00 6.31 109 GLN A O 1
ATOM 791 N N . TRP A 1 100 ? -1.320 -13.662 -3.065 1.00 5.62 110 TRP A N 1
ATOM 792 C CA . TRP A 1 100 ? -0.275 -14.675 -3.052 1.00 5.60 110 TRP A CA 1
ATOM 793 C C . TRP A 1 100 ? -0.867 -16.065 -3.283 1.00 5.17 110 TRP A C 1
ATOM 794 O O . TRP A 1 100 ? -0.360 -16.842 -4.097 1.00 5.12 110 TRP A O 1
ATOM 805 N N . PHE A 1 101 ? -1.962 -16.359 -2.589 1.00 4.78 111 PHE A N 1
ATOM 806 C CA . PHE A 1 101 ? -2.529 -17.696 -2.640 1.00 4.75 111 PHE A CA 1
ATOM 807 C C . PHE A 1 101 ? -3.027 -18.031 -4.042 1.00 5.09 111 PHE A C 1
ATOM 808 O O . PHE A 1 101 ? -2.831 -19.149 -4.516 1.00 5.29 111 PHE A O 1
ATOM 816 N N . LYS A 1 102 ? -3.653 -17.069 -4.718 1.00 5.77 112 LYS A N 1
ATOM 817 C CA . LYS A 1 102 ? -4.100 -17.341 -6.084 1.00 6.70 112 LYS A CA 1
ATOM 818 C C . LYS A 1 102 ? -2.939 -17.669 -7.018 1.00 6.71 112 LYS A C 1
ATOM 819 O O . LYS A 1 102 ? -3.037 -18.572 -7.850 1.00 6.73 112 LYS A O 1
ATOM 825 N N . LYS A 1 103 ? -1.845 -16.929 -6.890 1.00 6.54 113 LYS A N 1
ATOM 826 C CA . LYS A 1 103 ? -0.661 -17.214 -7.692 1.00 7.12 113 LYS A CA 1
ATOM 827 C C . LYS A 1 103 ? -0.122 -18.618 -7.401 1.00 6.67 113 LYS A C 1
ATOM 828 O O . LYS A 1 103 ? 0.262 -19.363 -8.311 1.00 7.25 113 LYS A O 1
ATOM 834 N N . PHE A 1 104 ? -0.106 -18.983 -6.124 1.00 6.82 114 PHE A N 1
ATOM 835 C CA . PHE A 1 104 ? 0.281 -20.331 -5.709 1.00 6.94 114 PHE A CA 1
ATOM 836 C C . PHE A 1 104 ? -0.643 -21.396 -6.323 1.00 6.74 114 PHE A C 1
ATOM 837 O O . PHE A 1 104 ? -0.186 -22.407 -6.879 1.00 7.07 114 PHE A O 1
ATOM 845 N N . PHE A 1 105 ? -1.946 -21.171 -6.226 1.00 6.29 115 PHE A N 1
ATOM 846 C CA . PHE A 1 105 ? -2.912 -22.123 -6.770 1.00 6.26 115 PHE A CA 1
ATOM 847 C C . PHE A 1 105 ? -2.741 -22.285 -8.282 1.00 6.69 115 PHE A C 1
ATOM 848 O O . PHE A 1 105 ? -2.701 -23.400 -8.808 1.00 7.52 115 PHE A O 1
ATOM 856 N N . ASP A 1 106 ? -2.616 -21.155 -8.967 1.00 6.97 116 ASP A N 1
ATOM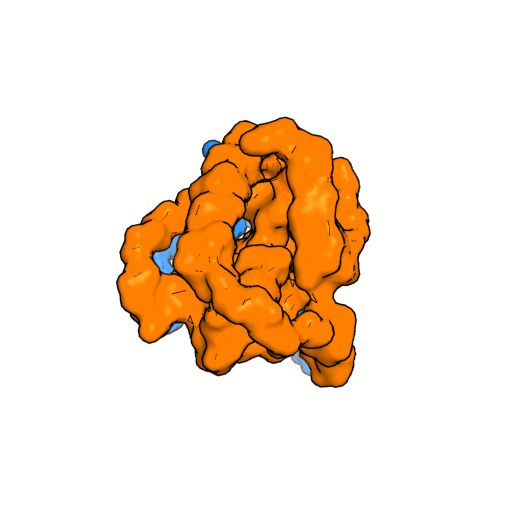 857 C CA . ASP A 1 106 ? -2.453 -21.140 -10.420 1.00 8.48 116 ASP A CA 1
ATOM 858 C C . ASP A 1 106 ? -1.218 -21.922 -10.864 1.00 9.01 116 ASP A C 1
ATOM 859 O O . ASP A 1 106 ? -1.243 -22.566 -11.906 1.00 10.28 116 ASP A O 1
ATOM 864 N N . ALA A 1 107 ? -0.149 -21.860 -10.076 1.00 9.39 117 ALA A N 1
ATOM 865 C CA . ALA A 1 107 ? 1.116 -22.536 -10.395 1.00 10.07 117 ALA A CA 1
ATOM 866 C C . ALA A 1 107 ? 1.097 -24.027 -10.069 1.00 10.42 117 ALA A C 1
ATOM 867 O O . ALA A 1 107 ? 1.949 -24.774 -10.557 1.00 11.84 117 ALA A O 1
ATOM 869 N N . ASN A 1 108 ? 0.142 -24.461 -9.248 1.00 9.68 118 ASN A N 1
ATOM 870 C CA . ASN A 1 108 ? 0.099 -25.848 -8.772 1.00 10.06 118 ASN A CA 1
ATOM 871 C C . ASN A 1 108 ? -1.088 -26.663 -9.262 1.00 10.00 118 ASN A C 1
ATOM 872 O O . ASN A 1 108 ? -1.099 -27.886 -9.115 1.00 10.56 118 ASN A O 1
ATOM 877 N N . TYR A 1 109 ? -2.075 -25.986 -9.837 1.00 9.59 119 TYR A N 1
ATOM 878 C CA . TYR A 1 109 ? -3.217 -26.666 -10.445 1.00 10.21 119 TYR A CA 1
ATOM 879 C C . TYR A 1 109 ? -2.724 -27.594 -11.552 1.00 10.84 119 TYR A C 1
ATOM 880 O O . TYR A 1 109 ? -1.849 -27.227 -12.336 1.00 10.93 119 TYR A O 1
ATOM 889 N N . ASP A 1 110 ? -3.268 -28.801 -11.594 1.00 11.75 120 ASP A N 1
ATOM 890 C CA . ASP A 1 110 ? -2.845 -29.767 -12.602 1.00 12.82 120 ASP A CA 1
ATOM 891 C C . ASP A 1 110 ? -4.033 -30.489 -13.227 1.00 12.84 120 ASP A C 1
ATOM 892 O O . ASP A 1 110 ? -3.908 -31.625 -13.686 1.00 12.62 120 ASP A O 1
ATOM 897 N N . GLY A 1 111 ? -5.178 -29.815 -13.261 1.00 12.91 121 GLY A N 1
ATOM 898 C CA . GLY A 1 111 ? -6.312 -30.266 -14.048 1.00 13.93 121 GLY A CA 1
ATOM 899 C C . GLY A 1 111 ? -7.170 -31.351 -13.446 1.00 15.13 121 GLY A C 1
ATOM 900 O O . GLY A 1 111 ? -8.093 -31.821 -14.105 1.00 16.07 121 GLY A O 1
ATOM 901 N N . LYS A 1 112 ? -6.886 -31.762 -12.213 1.00 16.29 122 LYS A N 1
ATOM 902 C CA . LYS A 1 112 ? -7.666 -32.855 -11.632 1.00 18.08 122 LYS A CA 1
ATOM 903 C C . LYS A 1 112 ? -9.063 -32.422 -11.216 1.00 17.79 122 LYS A C 1
ATOM 904 O O . LYS A 1 112 ? -9.251 -31.338 -10.653 1.00 17.98 122 LYS A O 1
ATOM 910 N N . ASP A 1 113 ? -10.036 -33.273 -11.536 1.00 18.01 123 ASP A N 1
ATOM 911 C CA . ASP A 1 113 ? -11.435 -33.037 -11.195 1.00 17.80 123 ASP A CA 1
ATOM 912 C C . ASP A 1 113 ? -11.602 -32.887 -9.687 1.00 16.57 123 ASP A C 1
ATOM 913 O O . ASP A 1 113 ? -10.938 -33.564 -8.902 1.00 17.20 123 ASP A O 1
ATOM 918 N N . TYR A 1 114 ? -12.490 -31.981 -9.297 1.00 14.73 124 TYR A N 1
ATOM 919 C CA . TYR A 1 114 ? -12.818 -31.754 -7.893 1.00 13.58 124 TYR A CA 1
ATOM 920 C C . TYR A 1 114 ? -14.230 -31.243 -7.843 1.00 12.65 124 TYR A C 1
ATOM 921 O O . TYR A 1 114 ? -14.583 -30.322 -8.582 1.00 13.65 124 TYR A O 1
ATOM 930 N N . ASP A 1 115 ? -15.044 -31.849 -6.984 1.00 11.39 125 ASP A N 1
ATOM 931 C CA . ASP A 1 115 ? -16.366 -31.317 -6.690 1.00 10.48 125 ASP A CA 1
ATOM 932 C C . ASP A 1 115 ? -16.327 -30.659 -5.313 1.00 9.41 125 ASP A C 1
ATOM 933 O O . ASP A 1 115 ? -16.326 -31.348 -4.288 1.00 9.29 125 ASP A O 1
ATOM 938 N N . PRO A 1 116 ? -16.288 -29.312 -5.280 1.00 8.71 126 PRO A N 1
ATOM 939 C CA . PRO A 1 116 ? -16.123 -28.619 -4.003 1.00 7.87 126 PRO A CA 1
ATOM 940 C C . PRO A 1 116 ? -17.355 -28.687 -3.098 1.00 7.29 126 PRO A C 1
ATOM 941 O O . PRO A 1 116 ? -17.224 -28.557 -1.872 1.00 7.96 126 PRO A O 1
ATOM 945 N N . VAL A 1 117 ? -18.527 -28.895 -3.699 1.00 7.19 127 VAL A N 1
ATOM 946 C CA . VAL A 1 117 ? -19.764 -29.020 -2.939 1.00 7.42 127 VAL A CA 1
ATOM 947 C C . VAL A 1 117 ? -19.794 -30.389 -2.263 1.00 7.62 127 VAL A C 1
ATOM 948 O O . VAL A 1 117 ? -19.996 -30.487 -1.053 1.00 7.59 127 VAL A O 1
ATOM 952 N N . ALA A 1 118 ? -19.547 -31.444 -3.033 1.00 8.22 128 ALA A N 1
ATOM 953 C CA . ALA A 1 118 ? -19.443 -32.780 -2.453 1.00 8.78 128 ALA A CA 1
ATOM 954 C C . ALA A 1 118 ? -18.407 -32.841 -1.330 1.00 8.42 128 ALA A C 1
ATOM 955 O O . ALA A 1 118 ? -18.614 -33.520 -0.323 1.00 9.34 128 ALA A O 1
ATOM 957 N N . ALA A 1 119 ? -17.292 -32.124 -1.494 1.00 8.46 129 ALA A N 1
ATOM 958 C CA . ALA A 1 119 ? -16.260 -32.106 -0.471 1.00 8.71 129 ALA A CA 1
ATOM 959 C C . ALA A 1 119 ? -16.757 -31.601 0.885 1.00 8.44 129 ALA A C 1
ATOM 960 O O . ALA A 1 119 ? -16.194 -31.950 1.928 1.00 9.29 129 ALA A O 1
ATOM 962 N N . ARG A 1 120 ? -17.792 -30.759 0.876 1.00 6.78 130 ARG A N 1
ATOM 963 C CA . ARG A 1 120 ? -18.354 -30.237 2.115 1.00 7.09 130 ARG A CA 1
ATOM 964 C C . ARG A 1 120 ? -19.480 -31.100 2.685 1.00 7.38 130 ARG A C 1
ATOM 965 O O . ARG A 1 120 ? -19.982 -30.804 3.772 1.00 8.22 130 ARG A O 1
ATOM 973 N N . GLN A 1 121 ? -19.893 -32.136 1.958 1.00 7.94 131 GLN A N 1
ATOM 974 C CA . GLN A 1 121 ? -20.926 -33.052 2.434 1.00 8.76 131 GLN A CA 1
ATOM 975 C C . GLN A 1 121 ? -20.340 -34.164 3.294 1.00 9.13 131 GLN A C 1
ATOM 976 O O . GLN A 1 121 ? -19.157 -34.459 3.218 1.00 9.70 131 GLN A O 1
ATOM 982 N N . GLY A 1 122 ? -21.180 -34.772 4.123 1.00 10.11 132 GLY A N 1
ATOM 983 C CA . GLY A 1 122 ? -20.806 -35.967 4.879 1.00 11.57 132 GLY A CA 1
ATOM 984 C C . GLY A 1 122 ? -19.722 -35.804 5.927 1.00 13.06 132 GLY A C 1
ATOM 985 O O . GLY A 1 122 ? -19.080 -36.768 6.305 1.00 12.90 132 GLY A O 1
ATOM 986 N N . GLN A 1 123 ? -19.500 -34.590 6.410 1.00 15.76 133 GLN A N 1
ATOM 987 C CA . GLN A 1 123 ? -18.412 -34.394 7.354 1.00 17.80 133 GLN A CA 1
ATOM 988 C C . GLN A 1 123 ? -18.762 -34.866 8.773 1.00 18.52 133 GLN A C 1
ATOM 989 O O . GLN A 1 123 ? -17.868 -35.203 9.553 1.00 20.07 133 GLN A O 1
ATOM 996 N N . LEU B 1 5 ? -1.784 -10.153 -40.452 1.00 17.51 15 LEU B N 1
ATOM 997 C CA . LEU B 1 5 ? -3.211 -9.971 -40.846 1.00 17.08 15 LEU B CA 1
ATOM 998 C C . LEU B 1 5 ? -3.928 -9.063 -39.831 1.00 15.35 15 LEU B C 1
ATOM 999 O O . LEU B 1 5 ? -3.378 -8.755 -38.776 1.00 16.29 15 LEU B O 1
ATOM 1004 N N . SER B 1 6 ? -5.142 -8.630 -40.148 1.00 12.48 16 SER B N 1
ATOM 1005 C CA . SER B 1 6 ? -5.959 -7.899 -39.179 1.00 10.44 16 SER B CA 1
ATOM 1006 C C . SER B 1 6 ? -6.541 -8.845 -38.141 1.00 9.29 16 SER B C 1
ATOM 1007 O O . SER B 1 6 ? -6.557 -10.069 -38.330 1.00 8.48 16 SER B O 1
ATOM 1010 N N . ARG B 1 7 ? -7.061 -8.281 -37.060 1.00 8.47 17 ARG B N 1
ATOM 1011 C CA . ARG B 1 7 ? -7.749 -9.085 -36.064 1.00 8.36 17 ARG B CA 1
ATOM 1012 C C . ARG B 1 7 ? -8.909 -9.855 -36.705 1.00 8.04 17 ARG B C 1
ATOM 1013 O O . ARG B 1 7 ? -9.181 -10.997 -36.341 1.00 7.32 17 ARG B O 1
ATOM 1021 N N . HIS B 1 8 ? -9.544 -9.238 -37.694 1.00 8.19 18 HIS B N 1
ATOM 1022 C CA . HIS B 1 8 ? -10.687 -9.825 -38.380 1.00 9.09 18 HIS B CA 1
ATOM 1023 C C . HIS B 1 8 ? -10.268 -11.017 -39.254 1.00 8.99 18 HIS B C 1
ATOM 1024 O O . HIS B 1 8 ? -10.942 -12.064 -39.258 1.00 8.81 18 HIS B O 1
ATOM 1031 N N . ASP B 1 9 ? -9.154 -10.865 -39.968 1.00 9.06 19 ASP B N 1
ATOM 1032 C CA . ASP B 1 9 ? -8.568 -11.960 -40.762 1.00 9.24 19 ASP B CA 1
ATOM 1033 C C . ASP B 1 9 ? -8.163 -13.124 -39.880 1.00 8.05 19 ASP B C 1
ATOM 1034 O O . ASP B 1 9 ? -8.321 -14.289 -40.261 1.00 7.22 19 ASP B O 1
ATOM 1047 N N . LEU B 1 11 ? -9.343 -13.954 -36.872 1.00 5.65 21 LEU B N 1
ATOM 1048 C CA . LEU B 1 11 ? -10.526 -14.677 -36.417 1.00 5.66 21 LEU B CA 1
ATOM 1049 C C . LEU B 1 11 ? -11.151 -15.514 -37.527 1.00 5.36 21 LEU B C 1
ATOM 1050 O O . LEU B 1 11 ? -11.624 -16.626 -37.277 1.00 5.94 21 LEU B O 1
ATOM 1055 N N . ALA B 1 12 ? -11.152 -14.996 -38.749 1.00 5.25 22 ALA B N 1
ATOM 1056 C CA . ALA B 1 12 ? -11.728 -15.747 -39.855 1.00 5.15 22 ALA B CA 1
ATOM 1057 C C . ALA B 1 12 ? -10.945 -17.041 -40.088 1.00 5.21 22 ALA B C 1
ATOM 1058 O O . ALA B 1 12 ? -11.541 -18.093 -40.326 1.00 5.42 22 ALA B O 1
ATOM 1060 N N . TRP B 1 13 ? -9.615 -16.962 -40.028 1.00 5.19 23 TRP B N 1
ATOM 1061 C CA . TRP B 1 13 ? -8.780 -18.165 -40.143 1.00 4.99 23 TRP B CA 1
ATOM 1062 C C . TRP B 1 13 ? -9.129 -19.196 -39.067 1.00 5.20 23 TRP B C 1
ATOM 1063 O O . TRP B 1 13 ? -9.390 -20.371 -39.361 1.00 6.01 23 TRP B O 1
ATOM 1074 N N . ILE B 1 14 ? -9.132 -18.765 -37.816 1.00 4.92 24 ILE B N 1
ATOM 1075 C CA . ILE B 1 14 ? -9.339 -19.703 -36.719 1.00 5.79 24 ILE B CA 1
ATOM 1076 C C . ILE B 1 14 ? -10.736 -20.298 -36.750 1.00 4.98 24 ILE B C 1
ATOM 1077 O O . ILE B 1 14 ? -10.908 -21.515 -36.606 1.00 5.19 24 ILE B O 1
ATOM 1082 N N . ASN B 1 15 ? -11.725 -19.437 -36.970 1.00 5.64 25 ASN B N 1
ATOM 1083 C CA . ASN B 1 15 ? -13.107 -19.893 -37.036 1.00 5.88 25 ASN B CA 1
ATOM 1084 C C . ASN B 1 15 ? -13.353 -20.877 -38.163 1.00 5.82 25 ASN B C 1
ATOM 1085 O O . ASN B 1 15 ? -14.105 -21.834 -37.997 1.00 6.28 25 ASN B O 1
ATOM 1090 N N . GLU B 1 16 ? -12.719 -20.659 -39.308 1.00 6.19 26 GLU B N 1
ATOM 1091 C CA . GLU B 1 16 ? -12.873 -21.589 -40.420 1.00 7.04 26 GLU B CA 1
ATOM 1092 C C . GLU B 1 16 ? -12.141 -22.899 -40.178 1.00 6.81 26 GLU B C 1
ATOM 1093 O O . GLU B 1 16 ? -12.734 -23.975 -40.306 1.00 7.36 26 GLU B O 1
ATOM 1099 N N . SER B 1 17 ? -10.861 -22.817 -39.828 1.00 6.42 27 SER B N 1
ATOM 1100 C CA . SER B 1 17 ? -10.044 -24.031 -39.707 1.00 6.94 27 SER B CA 1
ATOM 1101 C C . SER B 1 17 ? -10.480 -24.936 -38.560 1.00 6.39 27 SER B C 1
ATOM 1102 O O . SER B 1 17 ? -10.428 -26.152 -38.695 1.00 6.84 27 SER B O 1
ATOM 1105 N N . LEU B 1 18 ? -10.943 -24.345 -37.465 1.00 5.35 28 LEU B N 1
ATOM 1106 C CA . LEU B 1 18 ? -11.379 -25.147 -36.326 1.00 5.20 28 LEU B CA 1
ATOM 1107 C C . LEU B 1 18 ? -12.895 -25.169 -36.153 1.00 5.31 28 LEU B C 1
ATOM 1108 O O . LEU B 1 18 ? -13.391 -25.779 -35.211 1.00 5.68 28 LEU B O 1
ATOM 1113 N N . GLN B 1 19 ? -13.627 -24.548 -37.078 1.00 5.55 29 GLN B N 1
ATOM 1114 C CA . GLN B 1 19 ? -15.093 -24.490 -36.968 1.00 6.02 29 GLN B CA 1
ATOM 1115 C C . GLN B 1 19 ? -15.526 -23.983 -35.585 1.00 5.86 29 GLN B C 1
ATOM 1116 O O . GLN B 1 19 ? -16.287 -24.624 -34.848 1.00 6.72 29 GLN B O 1
ATOM 1122 N N . LEU B 1 20 ? -15.013 -22.809 -35.251 1.00 5.94 30 LEU B N 1
ATOM 1123 C CA . LEU B 1 20 ? -15.287 -22.154 -33.990 1.00 5.84 30 LEU B CA 1
ATOM 1124 C C . LEU B 1 20 ? -16.156 -20.916 -34.200 1.00 6.00 30 LEU B C 1
ATOM 1125 O O . LEU B 1 20 ? -16.531 -20.576 -35.331 1.00 6.60 30 LEU B O 1
ATOM 1130 N N . ASN B 1 21 ? -16.465 -20.258 -33.084 1.00 6.30 31 ASN B N 1
ATOM 1131 C CA . ASN B 1 21 ? -17.367 -19.111 -33.059 1.00 6.86 31 ASN B CA 1
ATOM 1132 C C . ASN B 1 21 ? -16.781 -17.968 -32.238 1.00 7.43 31 ASN B C 1
ATOM 1133 O O . ASN B 1 21 ? -17.499 -17.242 -31.556 1.00 7.70 31 ASN B O 1
ATOM 1138 N N . LEU B 1 22 ? -15.467 -17.798 -32.321 1.00 7.42 32 LEU B N 1
ATOM 1139 C CA . LEU B 1 22 ? -14.817 -16.683 -31.641 1.00 7.98 32 LEU B CA 1
ATOM 1140 C C . LEU B 1 22 ? -15.254 -15.346 -32.207 1.00 8.10 32 LEU B C 1
ATOM 1141 O O . LEU B 1 22 ? -15.407 -15.194 -33.423 1.00 8.06 32 LEU B O 1
ATOM 1146 N N . THR B 1 23 ? -15.449 -14.386 -31.311 1.00 8.14 33 THR B N 1
ATOM 1147 C CA . THR B 1 23 ? -15.742 -13.015 -31.712 1.00 9.11 33 THR B CA 1
ATOM 1148 C C . THR B 1 23 ? -14.654 -12.032 -31.296 1.00 8.84 33 THR B C 1
ATOM 1149 O O . THR B 1 23 ? -14.667 -10.883 -31.738 1.00 9.14 33 THR B O 1
ATOM 1153 N N . LYS B 1 24 ? -13.717 -12.480 -30.459 1.00 8.30 34 LYS B N 1
ATOM 1154 C CA . LYS B 1 24 ? -12.654 -11.612 -29.966 1.00 7.68 34 LYS B CA 1
ATOM 1155 C C . LYS B 1 24 ? -11.336 -12.364 -29.922 1.00 7.25 34 LYS B C 1
ATOM 1156 O O . LYS B 1 24 ? -11.292 -13.521 -29.489 1.00 7.16 34 LYS B O 1
ATOM 1162 N N . ILE B 1 25 ? -10.261 -11.690 -30.318 1.00 6.55 35 ILE B N 1
ATOM 1163 C CA . ILE B 1 25 ? -8.910 -12.249 -30.198 1.00 7.06 35 ILE B CA 1
ATOM 1164 C C . ILE B 1 25 ? -8.615 -12.633 -28.738 1.00 6.70 35 ILE B C 1
ATOM 1165 O O . ILE B 1 25 ? -7.938 -13.643 -28.472 1.00 6.85 35 ILE B O 1
ATOM 1170 N N . GLU B 1 26 ? -9.156 -11.844 -27.807 1.00 6.66 36 GLU B N 1
ATOM 1171 C CA . GLU B 1 26 ? -8.952 -12.053 -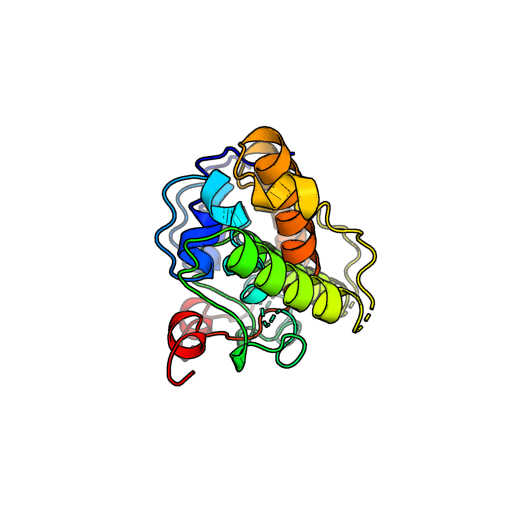26.376 1.00 7.32 36 GLU B CA 1
ATOM 1172 C C . GLU B 1 26 ? -9.410 -13.439 -25.926 1.00 7.28 36 GLU B C 1
ATOM 1173 O O . GLU B 1 26 ? -8.905 -13.970 -24.930 1.00 7.72 36 GLU B O 1
ATOM 1179 N N . GLN B 1 27 ? -10.357 -14.030 -26.650 1.00 7.06 37 GLN B N 1
ATOM 1180 C CA . GLN B 1 27 ? -10.854 -15.362 -26.311 1.00 7.25 37 GLN B CA 1
ATOM 1181 C C . GLN B 1 27 ? -9.814 -16.460 -26.490 1.00 7.03 37 GLN B C 1
ATOM 1182 O O . GLN B 1 27 ? -9.964 -17.554 -25.942 1.00 7.33 37 GLN B O 1
ATOM 1188 N N . LEU B 1 28 ? -8.749 -16.171 -27.234 1.00 6.96 38 LEU B N 1
ATOM 1189 C CA . LEU B 1 28 ? -7.656 -17.148 -27.390 1.00 6.63 38 LEU B CA 1
ATOM 1190 C C . LEU B 1 28 ? -6.876 -17.359 -26.090 1.00 7.35 38 LEU B C 1
ATOM 1191 O O . LEU B 1 28 ? -6.070 -18.287 -25.984 1.00 7.10 38 LEU B O 1
ATOM 1196 N N . CYS B 1 29 ? -7.157 -16.513 -25.097 1.00 7.81 39 CYS B N 1
ATOM 1197 C CA . CYS B 1 29 ? -6.549 -16.612 -23.768 1.00 8.31 39 CYS B CA 1
ATOM 1198 C C . CYS B 1 29 ? -6.821 -17.942 -23.077 1.00 7.80 39 CYS B C 1
ATOM 1199 O O . CYS B 1 29 ? -6.122 -18.291 -22.133 1.00 8.65 39 CYS B O 1
ATOM 1202 N N . SER B 1 30 ? -7.830 -18.683 -23.528 1.00 7.63 40 SER B N 1
ATOM 1203 C CA . SER B 1 30 ? -8.163 -19.960 -22.891 1.00 7.93 40 SER B CA 1
ATOM 1204 C C . SER B 1 30 ? -7.219 -21.093 -23.273 1.00 7.91 40 SER B C 1
ATOM 1205 O O . SER B 1 30 ? -7.171 -22.117 -22.592 1.00 8.64 40 SER B O 1
ATOM 1208 N N . GLY B 1 31 ? -6.519 -20.933 -24.395 1.00 7.36 41 GLY B N 1
ATOM 1209 C CA . GLY B 1 31 ? -5.569 -21.926 -24.865 1.00 7.68 41 GLY B CA 1
ATOM 1210 C C . GLY B 1 31 ? -6.183 -23.106 -25.598 1.00 6.93 41 GLY B C 1
ATOM 1211 O O . GLY B 1 31 ? -5.450 -23.925 -26.167 1.00 7.37 41 GLY B O 1
ATOM 1212 N N . ALA B 1 32 ? -7.514 -23.207 -25.599 1.00 7.35 42 ALA B N 1
ATOM 1213 C CA . ALA B 1 32 ? -8.177 -24.373 -26.194 1.00 7.20 42 ALA B CA 1
ATOM 1214 C C . ALA B 1 32 ? -8.034 -24.463 -27.711 1.00 6.59 42 ALA B C 1
ATOM 1215 O O . ALA B 1 32 ? -7.861 -25.555 -28.252 1.00 6.90 42 ALA B O 1
ATOM 1217 N N . ALA B 1 33 ? -8.134 -23.322 -28.388 1.00 5.84 43 ALA B N 1
ATOM 1218 C CA . ALA B 1 33 ? -7.955 -23.301 -29.841 1.00 5.56 43 ALA B CA 1
ATOM 1219 C C . ALA B 1 33 ? -6.546 -23.748 -30.213 1.00 5.10 43 ALA B C 1
ATOM 1220 O O . ALA B 1 33 ? -6.373 -24.609 -31.080 1.00 5.17 43 ALA B O 1
ATOM 1222 N N . TYR B 1 34 ? -5.547 -23.201 -29.522 1.00 4.81 44 TYR B N 1
ATOM 1223 C CA . TYR B 1 34 ? -4.168 -23.612 -29.780 1.00 4.80 44 TYR B CA 1
ATOM 1224 C C . TYR B 1 34 ? -3.933 -25.095 -29.536 1.00 4.63 44 TYR B C 1
ATOM 1225 O O . TYR B 1 34 ? -3.255 -25.751 -30.327 1.00 5.01 44 TYR B O 1
ATOM 1234 N N . CYS B 1 35 ? -4.468 -25.623 -28.439 1.00 4.90 45 CYS B N 1
ATOM 1235 C CA . CYS B 1 35 ? -4.367 -27.053 -28.197 1.00 5.02 45 CYS B CA 1
ATOM 1236 C C . CYS B 1 35 ? -4.968 -27.859 -29.348 1.00 5.33 45 CYS B C 1
ATOM 1237 O O . CYS B 1 35 ? -4.374 -28.842 -29.803 1.00 5.70 45 CYS B O 1
ATOM 1240 N N . GLN B 1 36 ? -6.149 -27.458 -29.814 1.00 4.97 46 GLN B N 1
ATOM 1241 C CA . GLN B 1 36 ? -6.757 -28.185 -30.908 1.00 5.48 46 GLN B CA 1
ATOM 1242 C C . GLN B 1 36 ? -5.959 -28.053 -32.200 1.00 4.97 46 GLN B C 1
ATOM 1243 O O . GLN B 1 36 ? -5.889 -29.013 -32.966 1.00 5.22 46 GLN B O 1
ATOM 1249 N N . PHE B 1 37 ? -5.340 -26.896 -32.444 1.00 4.82 47 PHE B N 1
ATOM 1250 C CA . PHE B 1 37 ? -4.425 -26.800 -33.587 1.00 5.45 47 PHE B CA 1
ATOM 1251 C C . PHE B 1 37 ? -3.315 -27.845 -33.526 1.00 5.61 47 PHE B C 1
ATOM 1252 O O . PHE B 1 37 ? -2.900 -28.349 -34.570 1.00 6.30 47 PHE B O 1
ATOM 1268 N N . ASP B 1 39 ? -3.624 -30.862 -32.200 1.00 7.56 49 ASP B N 1
ATOM 1269 C CA . ASP B 1 39 ? -4.299 -32.098 -32.587 1.00 8.84 49 ASP B CA 1
ATOM 1270 C C . ASP B 1 39 ? -4.437 -32.181 -34.113 1.00 8.39 49 ASP B C 1
ATOM 1271 O O . ASP B 1 39 ? -4.281 -33.258 -34.705 1.00 9.47 49 ASP B O 1
ATOM 1284 N N . LEU B 1 41 ? -2.515 -30.340 -36.490 1.00 8.30 51 LEU B N 1
ATOM 1285 C CA . LEU B 1 41 ? -1.227 -30.279 -37.180 1.00 8.63 51 LEU B CA 1
ATOM 1286 C C . LEU B 1 41 ? -0.341 -31.479 -36.892 1.00 8.74 51 LEU B C 1
ATOM 1287 O O . LEU B 1 41 ? 0.385 -31.948 -37.780 1.00 9.54 51 LEU B O 1
ATOM 1292 N N . PHE B 1 42 ? -0.411 -31.975 -35.658 1.00 9.16 52 PHE B N 1
ATOM 1293 C CA . PHE B 1 42 ? 0.460 -33.053 -35.184 1.00 9.94 52 PHE B CA 1
ATOM 1294 C C . PHE B 1 42 ? -0.371 -34.072 -34.413 1.00 10.58 52 PHE B C 1
ATOM 1295 O O . PHE B 1 42 ? -0.317 -34.115 -33.182 1.00 9.68 52 PHE B O 1
ATOM 1303 N N . PRO B 1 43 ? -1.131 -34.912 -35.136 1.00 11.96 53 PRO B N 1
ATOM 1304 C CA . PRO B 1 43 ? -2.023 -35.851 -34.456 1.00 12.98 53 PRO B CA 1
ATOM 1305 C C . PRO B 1 43 ? -1.272 -36.708 -33.442 1.00 13.43 53 PRO B C 1
ATOM 1306 O O . PRO B 1 43 ? -0.210 -37.254 -33.755 1.00 13.78 53 PRO B O 1
ATOM 1310 N N . GLY B 1 44 ? -1.805 -36.771 -32.225 1.00 13.50 54 GLY B N 1
ATOM 1311 C CA . GLY B 1 44 ? -1.194 -37.530 -31.137 1.00 13.42 54 GLY B CA 1
ATOM 1312 C C . GLY B 1 44 ? -0.232 -36.737 -30.267 1.00 13.32 54 GLY B C 1
ATOM 1313 O O . GLY B 1 44 ? 0.258 -37.250 -29.255 1.00 14.44 54 GLY B O 1
ATOM 1314 N N . SER B 1 45 ? 0.050 -35.488 -30.652 1.00 12.63 55 SER B N 1
ATOM 1315 C CA . SER B 1 45 ? 0.992 -34.640 -29.909 1.00 11.91 55 SER B CA 1
ATOM 1316 C C . SER B 1 45 ? 0.464 -34.220 -28.541 1.00 12.41 55 SER B C 1
ATOM 1317 O O . SER B 1 45 ? 1.243 -33.907 -27.639 1.00 13.19 55 SER B O 1
ATOM 1320 N N . ILE B 1 46 ? -0.860 -34.163 -28.410 1.00 12.60 56 ILE B N 1
ATOM 1321 C CA . ILE B 1 46 ? -1.499 -33.892 -27.126 1.00 13.20 56 ILE B CA 1
ATOM 1322 C C . ILE B 1 46 ? -2.709 -34.813 -26.920 1.00 13.57 56 ILE B C 1
ATOM 1323 O O . ILE B 1 46 ? -3.238 -35.390 -27.871 1.00 13.78 56 ILE B O 1
ATOM 1328 N N . ALA B 1 47 ? -3.135 -34.946 -25.668 1.00 13.80 57 ALA B N 1
ATOM 1329 C CA . ALA B 1 47 ? -4.347 -35.684 -25.340 1.00 14.43 57 ALA B CA 1
ATOM 1330 C C . ALA B 1 47 ? -5.480 -34.675 -25.244 1.00 14.66 57 ALA B C 1
ATOM 1331 O O . ALA B 1 47 ? -5.564 -33.902 -24.284 1.00 14.42 57 ALA B O 1
ATOM 1333 N N . LEU B 1 48 ? -6.345 -34.668 -26.253 1.00 15.59 58 LEU B N 1
ATOM 1334 C CA . LEU B 1 48 ? -7.422 -33.683 -26.322 1.00 16.58 58 LEU B CA 1
ATOM 1335 C C . LEU B 1 48 ? -8.397 -33.823 -25.152 1.00 17.28 58 LEU B C 1
ATOM 1336 O O . LEU B 1 48 ? -9.077 -32.861 -24.793 1.00 17.30 58 LEU B O 1
ATOM 1341 N N . LYS B 1 49 ? -8.433 -35.012 -24.553 1.00 17.74 59 LYS B N 1
ATOM 1342 C CA . LYS B 1 49 ? -9.269 -35.278 -23.378 1.00 18.73 59 LYS B CA 1
ATOM 1343 C C . LYS B 1 49 ? -8.907 -34.424 -22.166 1.00 18.07 59 LYS B C 1
ATOM 1344 O O . LYS B 1 49 ? -9.772 -34.129 -21.336 1.00 18.55 59 LYS B O 1
ATOM 1350 N N . LYS B 1 50 ? -7.634 -34.033 -22.070 1.00 17.44 60 LYS B N 1
ATOM 1351 C CA . LYS B 1 50 ? -7.149 -33.208 -20.958 1.00 16.74 60 LYS B CA 1
ATOM 1352 C C . LYS B 1 50 ? -7.483 -31.733 -21.163 1.00 15.68 60 LYS B C 1
ATOM 1353 O O . LYS B 1 50 ? -7.451 -30.939 -20.217 1.00 14.97 60 LYS B O 1
ATOM 1359 N N . VAL B 1 51 ? -7.790 -31.365 -22.402 1.00 14.90 61 VAL B N 1
ATOM 1360 C CA . VAL B 1 51 ? -8.118 -29.985 -22.733 1.00 14.47 61 VAL B CA 1
ATOM 1361 C C . VAL B 1 51 ? -9.498 -29.643 -22.204 1.00 15.10 61 VAL B C 1
ATOM 1362 O O . VAL B 1 51 ? -10.441 -30.431 -22.348 1.00 15.31 61 VAL B O 1
ATOM 1366 N N . LYS B 1 52 ? -9.602 -28.477 -21.579 1.00 15.46 62 LYS B N 1
ATOM 1367 C CA . LYS B 1 52 ? -10.888 -27.967 -21.143 1.00 16.79 62 LYS B CA 1
ATOM 1368 C C . LYS B 1 52 ? -11.411 -27.017 -22.210 1.00 17.13 62 LYS B C 1
ATOM 1369 O O . LYS B 1 52 ? -10.988 -25.860 -22.304 1.00 16.18 62 LYS B O 1
ATOM 1375 N N . PHE B 1 53 ? -12.307 -27.540 -23.045 1.00 18.40 63 PHE B N 1
ATOM 1376 C CA . PHE B 1 53 ? -12.914 -26.762 -24.120 1.00 19.64 63 PHE B CA 1
ATOM 1377 C C . PHE B 1 53 ? -13.923 -25.768 -23.576 1.00 20.81 63 PHE B C 1
ATOM 1378 O O . PHE B 1 53 ? -14.223 -24.756 -24.216 1.00 21.49 63 PHE B O 1
ATOM 1386 N N . GLN B 1 54 ? -14.440 -26.057 -22.388 1.00 21.42 64 GLN B N 1
ATOM 1387 C CA . GLN B 1 54 ? -15.401 -25.174 -21.755 1.00 22.12 64 GLN B CA 1
ATOM 1388 C C . GLN B 1 54 ? -14.791 -24.479 -20.535 1.00 22.23 64 GLN B C 1
ATOM 1389 O O . GLN B 1 54 ? -15.492 -24.175 -19.566 1.00 22.66 64 GLN B O 1
ATOM 1395 N N . ALA B 1 55 ? -13.483 -24.214 -20.603 1.00 22.14 65 ALA B N 1
ATOM 1396 C CA . ALA B 1 55 ? -12.745 -23.556 -19.522 1.00 21.87 65 ALA B CA 1
ATOM 1397 C C . ALA B 1 55 ? -13.251 -22.139 -19.276 1.00 21.64 65 ALA B C 1
ATOM 1398 O O . ALA B 1 55 ? -13.550 -21.408 -20.219 1.00 22.17 65 ALA B O 1
ATOM 1400 N N . LYS B 1 56 ? -13.356 -21.760 -18.003 1.00 21.19 66 LYS B N 1
ATOM 1401 C CA . LYS B 1 56 ? -13.881 -20.443 -17.641 1.00 20.79 66 LYS B CA 1
ATOM 1402 C C . LYS B 1 56 ? -13.042 -19.696 -16.598 1.00 19.19 66 LYS B C 1
ATOM 1403 O O . LYS B 1 56 ? -13.290 -18.520 -16.320 1.00 19.66 66 LYS B O 1
ATOM 1409 N N . LEU B 1 57 ? -12.039 -20.373 -16.043 1.00 16.74 67 LEU B N 1
ATOM 1410 C CA . LEU B 1 57 ? -11.206 -19.817 -14.976 1.00 15.32 67 LEU B CA 1
ATOM 1411 C C . LEU B 1 57 ? -9.737 -19.759 -15.390 1.00 13.58 67 LEU B C 1
ATOM 1412 O O . LEU B 1 57 ? -9.268 -20.614 -16.130 1.00 12.53 67 LEU B O 1
ATOM 1417 N N . GLU B 1 58 ? -9.014 -18.758 -14.905 1.00 11.59 68 GLU B N 1
ATOM 1418 C CA . GLU B 1 58 ? -7.607 -18.559 -15.261 1.00 11.77 68 GLU B CA 1
ATOM 1419 C C . GLU B 1 58 ? -6.730 -19.796 -15.036 1.00 9.94 68 GLU B C 1
ATOM 1420 O O . GLU B 1 58 ? -5.884 -20.115 -15.874 1.00 9.27 68 GLU B O 1
ATOM 1426 N N . HIS B 1 59 ? -6.921 -20.502 -13.920 1.00 8.40 69 HIS B N 1
ATOM 1427 C CA . HIS B 1 59 ? -6.127 -21.711 -13.677 1.00 7.88 69 HIS B CA 1
ATOM 1428 C C . HIS B 1 59 ? -6.390 -22.785 -14.743 1.00 8.13 69 HIS B C 1
ATOM 1429 O O . HIS B 1 59 ? -5.485 -23.534 -15.111 1.00 7.67 69 HIS B O 1
ATOM 1436 N N . GLU B 1 60 ? -7.614 -22.829 -15.265 1.00 8.56 70 GLU B N 1
ATOM 1437 C CA . GLU B 1 60 ? -7.934 -23.730 -16.367 1.00 9.44 70 GLU B CA 1
ATOM 1438 C C . GLU B 1 60 ? -7.278 -23.293 -17.679 1.00 8.67 70 GLU B C 1
ATOM 1439 O O . GLU B 1 60 ? -6.823 -24.141 -18.455 1.00 8.47 70 GLU B O 1
ATOM 1445 N N . TYR B 1 61 ? -7.210 -21.985 -17.921 1.00 8.50 71 TYR B N 1
ATOM 1446 C CA . TYR B 1 61 ? -6.49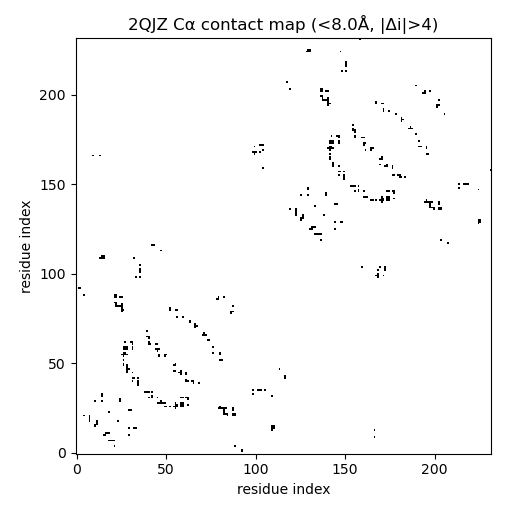8 -21.471 -19.092 1.00 8.84 71 TYR B CA 1
ATOM 1447 C C . TYR B 1 61 ? -5.026 -21.857 -19.002 1.00 8.09 71 TYR B C 1
ATOM 1448 O O . TYR B 1 61 ? -4.423 -22.299 -19.990 1.00 7.97 71 TYR B O 1
ATOM 1457 N N . ILE B 1 62 ? -4.444 -21.666 -17.814 1.00 7.31 72 ILE B N 1
ATOM 1458 C CA . ILE B 1 62 ? -3.049 -22.025 -17.577 1.00 7.37 72 ILE B CA 1
ATOM 1459 C C . ILE B 1 62 ? -2.795 -23.506 -17.884 1.00 6.85 72 ILE B C 1
ATOM 1460 O O . ILE B 1 62 ? -1.804 -23.852 -18.535 1.00 6.95 72 ILE B O 1
ATOM 1465 N N . GLN B 1 63 ? -3.695 -24.372 -17.437 1.00 6.61 73 GLN B N 1
ATOM 1466 C CA . GLN B 1 63 ? -3.550 -25.804 -17.680 1.00 7.23 73 GLN B CA 1
ATOM 1467 C C . GLN B 1 63 ? -3.622 -26.116 -19.184 1.00 6.61 73 GLN B C 1
ATOM 1468 O O . GLN B 1 63 ? -2.851 -26.935 -19.674 1.00 6.21 73 GLN B O 1
ATOM 1474 N N . ASN B 1 64 ? -4.535 -25.471 -19.920 1.00 6.06 74 ASN B N 1
ATOM 1475 C CA . ASN B 1 64 ? -4.571 -25.635 -21.385 1.00 6.39 74 ASN B CA 1
ATOM 1476 C C . ASN B 1 64 ? -3.241 -25.227 -22.005 1.00 5.93 74 ASN B C 1
ATOM 1477 O O . ASN B 1 64 ? -2.715 -25.922 -22.870 1.00 6.07 74 ASN B O 1
ATOM 1482 N N . PHE B 1 65 ? -2.682 -24.121 -21.535 1.00 5.90 75 PHE B N 1
ATOM 1483 C CA . PHE B 1 65 ? -1.385 -23.690 -22.039 1.00 6.19 75 PHE B CA 1
ATOM 1484 C C . PHE B 1 65 ? -0.241 -24.616 -21.651 1.00 6.31 75 PHE B C 1
ATOM 1485 O O . PHE B 1 65 ? 0.710 -24.762 -22.421 1.00 6.62 75 PHE B O 1
ATOM 1493 N N . LYS B 1 66 ? -0.346 -25.258 -20.490 1.00 6.66 76 LYS B N 1
ATOM 1494 C CA . LYS B 1 66 ? 0.637 -26.274 -20.103 1.00 7.16 76 LYS B CA 1
ATOM 1495 C C . LYS B 1 66 ? 0.572 -27.498 -21.013 1.00 6.35 76 LYS B C 1
ATOM 1496 O O . LYS B 1 66 ? 1.611 -28.075 -21.378 1.00 6.52 76 LYS B O 1
ATOM 1502 N N . ILE B 1 67 ? -0.647 -27.878 -21.388 1.00 5.90 77 ILE B N 1
ATOM 1503 C CA . ILE B 1 67 ? -0.843 -28.946 -22.372 1.00 6.59 77 ILE B CA 1
ATOM 1504 C C . ILE B 1 67 ? -0.193 -28.551 -23.706 1.00 5.74 77 ILE B C 1
ATOM 1505 O O . ILE B 1 67 ? 0.522 -29.345 -24.318 1.00 6.08 77 ILE B O 1
ATOM 1510 N N . LEU B 1 68 ? -0.417 -27.314 -24.138 1.00 5.88 78 LEU B N 1
ATOM 1511 C CA . LEU B 1 68 ? 0.179 -26.819 -25.372 1.00 6.15 78 LEU B CA 1
ATOM 1512 C C . LEU B 1 68 ? 1.710 -26.838 -25.300 1.00 5.97 78 LEU B C 1
ATOM 1513 O O . LEU B 1 68 ? 2.375 -27.301 -26.228 1.00 5.58 78 LEU B O 1
ATOM 1518 N N . GLN B 1 69 ? 2.263 -26.350 -24.192 1.00 6.35 79 GLN B N 1
ATOM 1519 C CA . GLN B 1 69 ? 3.718 -26.297 -24.009 1.00 7.41 79 GLN B CA 1
ATOM 1520 C C . GLN B 1 69 ? 4.328 -27.701 -24.074 1.00 6.19 79 GLN B C 1
ATOM 1521 O O . GLN B 1 69 ? 5.372 -27.911 -24.693 1.00 6.03 79 GLN B O 1
ATOM 1527 N N . ALA B 1 70 ? 3.664 -28.662 -23.434 1.00 6.56 80 ALA B N 1
ATOM 1528 C CA . ALA B 1 70 ? 4.120 -30.051 -23.467 1.00 6.75 80 ALA B CA 1
ATOM 1529 C C . ALA B 1 70 ? 4.021 -30.644 -24.880 1.00 6.32 80 ALA B C 1
ATOM 1530 O O . ALA B 1 70 ? 4.883 -31.432 -25.288 1.00 6.81 80 ALA B O 1
ATOM 1532 N N . GLY B 1 71 ? 2.993 -30.256 -25.635 1.00 5.92 81 GLY B N 1
ATOM 1533 C CA . GLY B 1 71 ? 2.872 -30.646 -27.040 1.00 5.93 81 GLY B CA 1
ATOM 1534 C C . GLY B 1 71 ? 4.013 -30.098 -27.884 1.00 5.55 81 GLY B C 1
ATOM 1535 O O . GLY B 1 71 ? 4.616 -30.825 -28.692 1.00 5.82 81 GLY B O 1
ATOM 1536 N N . PHE B 1 72 ? 4.321 -28.818 -27.688 1.00 5.62 82 PHE B N 1
ATOM 1537 C CA . PHE B 1 72 ? 5.463 -28.199 -28.369 1.00 5.42 82 PHE B CA 1
ATOM 1538 C C . PHE B 1 72 ? 6.726 -29.007 -28.058 1.00 5.23 82 PHE B C 1
ATOM 1539 O O . PHE B 1 72 ? 7.477 -29.372 -28.977 1.00 6.33 82 PHE B O 1
ATOM 1547 N N . LYS B 1 73 ? 6.969 -29.269 -26.769 1.00 5.73 83 LYS B N 1
ATOM 1548 C CA . LYS B 1 73 ? 8.173 -29.994 -26.356 1.00 6.69 83 LYS B CA 1
ATOM 1549 C C . LYS B 1 73 ? 8.241 -31.380 -27.014 1.00 7.09 83 LYS B C 1
ATOM 1550 O O . LYS B 1 73 ? 9.286 -31.785 -27.551 1.00 7.44 83 LYS B O 1
ATOM 1556 N N . ARG B 1 74 ? 7.115 -32.082 -27.004 1.00 7.37 84 ARG B N 1
ATOM 1557 C CA . ARG B 1 74 ? 7.013 -33.421 -27.597 1.00 7.96 84 ARG B CA 1
ATOM 1558 C C . ARG B 1 74 ? 7.353 -33.418 -29.093 1.00 7.47 84 ARG B C 1
ATOM 1559 O O . ARG B 1 74 ? 7.986 -34.351 -29.604 1.00 7.50 84 ARG B O 1
ATOM 1575 N N . GLY B 1 76 ? 9.273 -31.201 -30.672 1.00 5.71 86 GLY B N 1
ATOM 1576 C CA . GLY B 1 76 ? 10.557 -30.568 -30.976 1.00 5.87 86 GLY B CA 1
ATOM 1577 C C . GLY B 1 76 ? 10.453 -29.090 -31.303 1.00 5.59 86 GLY B C 1
ATOM 1578 O O . GLY B 1 76 ? 11.413 -28.500 -31.813 1.00 6.37 86 GLY B O 1
ATOM 1579 N N . VAL B 1 77 ? 9.293 -28.491 -31.030 1.00 5.47 87 VAL B N 1
ATOM 1580 C CA . VAL B 1 77 ? 9.076 -27.066 -31.240 1.00 6.29 87 VAL B CA 1
ATOM 1581 C C . VAL B 1 77 ? 9.719 -26.308 -30.097 1.00 6.88 87 VAL B C 1
ATOM 1582 O O . VAL B 1 77 ? 9.511 -26.644 -28.930 1.00 8.26 87 VAL B O 1
ATOM 1586 N N . ASP B 1 78 ? 10.513 -25.295 -30.431 1.00 7.48 88 ASP B N 1
ATOM 1587 C CA . ASP B 1 78 ? 11.136 -24.457 -29.423 1.00 9.34 88 ASP B CA 1
ATOM 1588 C C . ASP B 1 78 ? 10.522 -23.065 -29.529 1.00 9.99 88 ASP B C 1
ATOM 1589 O O . ASP B 1 78 ? 10.937 -22.252 -30.346 1.00 10.97 88 ASP B O 1
ATOM 1594 N N . LYS B 1 79 ? 9.508 -22.816 -28.718 1.00 9.69 89 LYS B N 1
ATOM 1595 C CA . LYS B 1 79 ? 8.868 -21.515 -28.634 1.00 9.77 89 LYS B CA 1
ATOM 1596 C C . LYS B 1 79 ? 8.413 -21.353 -27.201 1.00 10.25 89 LYS B C 1
ATOM 1597 O O . LYS B 1 79 ? 7.662 -22.179 -26.690 1.00 10.82 89 LYS B O 1
ATOM 1603 N N . ILE B 1 80 ? 8.891 -20.293 -26.559 1.00 11.49 90 ILE B N 1
ATOM 1604 C CA . ILE B 1 80 ? 8.448 -19.941 -25.217 1.00 13.07 90 ILE B CA 1
ATOM 1605 C C . ILE B 1 80 ? 7.095 -19.244 -25.322 1.00 12.53 90 ILE B C 1
ATOM 1606 O O . ILE B 1 80 ? 6.968 -18.241 -26.017 1.00 13.30 90 ILE B O 1
ATOM 1611 N N . ILE B 1 81 ? 6.091 -19.811 -24.663 1.00 12.09 91 ILE B N 1
ATOM 1612 C CA . ILE B 1 81 ? 4.753 -19.213 -24.647 1.00 11.46 91 ILE B CA 1
ATOM 1613 C C . ILE B 1 81 ? 4.658 -18.296 -23.432 1.00 11.25 91 ILE B C 1
ATOM 1614 O O . ILE B 1 81 ? 4.915 -18.747 -22.317 1.00 11.06 91 ILE B O 1
ATOM 1619 N N . PRO B 1 82 ? 4.305 -17.005 -23.642 1.00 10.91 92 PRO B N 1
ATOM 1620 C CA . PRO B 1 82 ? 4.179 -16.088 -22.513 1.00 11.24 92 PRO B CA 1
ATOM 1621 C C . PRO B 1 82 ? 2.847 -16.274 -21.784 1.00 10.72 92 PRO B C 1
ATOM 1622 O O . PRO B 1 82 ? 1.997 -15.374 -21.774 1.00 10.56 92 PRO B O 1
ATOM 1626 N N . VAL B 1 83 ? 2.683 -17.446 -21.180 1.00 10.64 93 VAL B N 1
ATOM 1627 C CA . VAL B 1 83 ? 1.416 -17.861 -20.582 1.00 11.08 93 VAL B CA 1
ATOM 1628 C C . VAL B 1 83 ? 0.857 -16.843 -19.589 1.00 11.73 93 VAL B C 1
ATOM 1629 O O . VAL B 1 83 ? -0.337 -16.539 -19.628 1.00 11.21 93 VAL B O 1
ATOM 1633 N N . ASP B 1 84 ? 1.718 -16.329 -18.708 1.00 12.57 94 ASP B N 1
ATOM 1634 C CA . ASP B 1 84 ? 1.291 -15.390 -17.666 1.00 13.90 94 ASP B CA 1
ATOM 1635 C C . ASP B 1 84 ? 0.643 -14.134 -18.259 1.00 13.69 94 ASP B C 1
ATOM 1636 O O . ASP B 1 84 ? -0.285 -13.573 -17.676 1.00 13.99 94 ASP B O 1
ATOM 1641 N N . LYS B 1 85 ? 1.123 -13.706 -19.424 1.00 13.16 95 LYS B N 1
ATOM 1642 C CA . LYS B 1 85 ? 0.533 -12.553 -20.104 1.00 13.12 95 LYS B CA 1
ATOM 1643 C C . LYS B 1 85 ? -0.772 -12.937 -20.796 1.00 12.01 95 LYS B C 1
ATOM 1644 O O . LYS B 1 85 ? -1.767 -12.218 -20.679 1.00 12.43 95 LYS B O 1
ATOM 1650 N N . LEU B 1 86 ? -0.782 -14.078 -21.489 1.00 11.17 96 LEU B N 1
ATOM 1651 C CA . LEU B 1 86 ? -1.918 -14.453 -22.334 1.00 10.20 96 LEU B CA 1
ATOM 1652 C C . LEU B 1 86 ? -3.196 -14.718 -21.561 1.00 10.28 96 LEU B C 1
ATOM 1653 O O . LEU B 1 86 ? -4.276 -14.313 -21.990 1.00 10.21 96 LEU B O 1
ATOM 1658 N N . VAL B 1 87 ? -3.078 -15.387 -20.414 1.00 10.52 97 VAL B N 1
ATOM 1659 C CA . VAL B 1 87 ? -4.261 -15.854 -19.690 1.00 11.17 97 VAL B CA 1
ATOM 1660 C C . VAL B 1 87 ? -5.047 -14.706 -19.047 1.00 12.11 97 VAL B C 1
ATOM 1661 O O . VAL B 1 87 ? -6.165 -14.910 -18.584 1.00 12.92 97 VAL B O 1
ATOM 1665 N N . LYS B 1 88 ? -4.463 -13.511 -19.059 1.00 12.53 98 LYS B N 1
ATOM 1666 C CA . LYS B 1 88 ? -5.146 -12.304 -18.584 1.00 13.34 98 LYS B CA 1
ATOM 1667 C C . LYS B 1 88 ? -6.200 -11.787 -19.557 1.00 12.94 98 LYS B C 1
ATOM 1668 O O . LYS B 1 88 ? -6.959 -10.879 -19.216 1.00 13.35 98 LYS B O 1
ATOM 1674 N N . GLY B 1 89 ? -6.235 -12.342 -20.768 1.00 12.18 99 GLY B N 1
ATOM 1675 C CA . GLY B 1 89 ? -7.293 -12.044 -21.729 1.00 11.62 99 GLY B CA 1
ATOM 1676 C C . GLY B 1 89 ? -7.313 -10.635 -22.285 1.00 11.23 99 GLY B C 1
ATOM 1677 O O . GLY B 1 89 ? -8.386 -10.102 -22.570 1.00 11.72 99 GLY B O 1
ATOM 1678 N N . LYS B 1 90 ? -6.143 -10.024 -22.436 1.00 11.14 100 LYS B N 1
ATOM 1679 C CA . LYS B 1 90 ? -6.072 -8.707 -23.064 1.00 11.53 100 LYS B CA 1
ATOM 1680 C C . LYS B 1 90 ? -5.626 -8.821 -24.516 1.00 10.43 100 LYS B C 1
ATOM 1681 O O . LYS B 1 90 ? -4.984 -9.807 -24.914 1.00 10.60 100 LYS B O 1
ATOM 1687 N N . PHE B 1 91 ? -5.944 -7.801 -25.301 1.00 9.65 101 PHE B N 1
ATOM 1688 C CA . PHE B 1 91 ? -5.752 -7.864 -26.739 1.00 9.06 101 PHE B CA 1
ATOM 1689 C C . PHE B 1 91 ? -4.300 -7.964 -27.177 1.00 9.11 101 PHE B C 1
ATOM 1690 O O . PHE B 1 91 ? -3.945 -8.860 -27.934 1.00 8.73 101 PHE B O 1
ATOM 1698 N N . GLN B 1 92 ? -3.466 -7.031 -26.733 1.00 9.41 102 GLN B N 1
ATOM 1699 C CA . GLN B 1 92 ? -2.150 -6.877 -27.325 1.00 9.97 102 GLN B CA 1
ATOM 1700 C C . GLN B 1 92 ? -1.286 -8.142 -27.235 1.00 9.38 102 GLN B C 1
ATOM 1701 O O . GLN B 1 92 ? -0.722 -8.584 -28.244 1.00 9.05 102 GLN B O 1
ATOM 1707 N N . ASP B 1 93 ? -1.170 -8.710 -26.035 1.00 9.20 103 ASP B N 1
ATOM 1708 C CA . ASP B 1 93 ? -0.365 -9.917 -25.876 1.00 9.14 103 ASP B CA 1
ATOM 1709 C C . ASP B 1 93 ? -0.967 -11.094 -26.650 1.00 8.17 103 ASP B C 1
ATOM 1710 O O . ASP B 1 93 ? -0.228 -11.875 -27.261 1.00 8.22 103 ASP B O 1
ATOM 1715 N N . ASN B 1 94 ? -2.292 -11.224 -26.626 1.00 7.23 104 ASN B N 1
ATOM 1716 C CA . ASN B 1 94 ? -2.927 -12.310 -27.369 1.00 6.63 104 ASN B CA 1
ATOM 1717 C C . ASN B 1 94 ? -2.788 -12.171 -28.881 1.00 5.92 104 ASN B C 1
ATOM 1718 O O . ASN B 1 94 ? -2.608 -13.156 -29.580 1.00 6.07 104 ASN B O 1
ATOM 1723 N N . PHE B 1 95 ? -2.837 -10.944 -29.377 1.00 5.83 105 PHE B N 1
ATOM 1724 C CA . PHE B 1 95 ? -2.642 -10.683 -30.799 1.00 5.79 105 PHE B CA 1
ATOM 1725 C C . PHE B 1 95 ? -1.185 -10.935 -31.224 1.00 6.03 105 PHE B C 1
ATOM 1726 O O . PHE B 1 95 ? -0.943 -11.487 -32.299 1.00 6.08 105 PHE B O 1
ATOM 1734 N N . GLU B 1 96 ? -0.216 -10.553 -30.396 1.00 6.83 106 GLU B N 1
ATOM 1735 C CA . GLU B 1 96 ? 1.184 -10.841 -30.696 1.00 8.24 106 GLU B CA 1
ATOM 1736 C C . GLU B 1 96 ? 1.403 -12.350 -30.845 1.00 6.58 106 GLU B C 1
ATOM 1737 O O . GLU B 1 96 ? 2.026 -12.817 -31.797 1.00 7.00 106 GLU B O 1
ATOM 1743 N N . PHE B 1 97 ? 0.873 -13.120 -29.901 1.00 6.31 107 PHE B N 1
ATOM 1744 C CA . PHE B 1 97 ? 1.099 -14.560 -29.952 1.00 5.82 107 PHE B CA 1
ATOM 1745 C C . PHE B 1 97 ? 0.365 -15.220 -31.121 1.00 5.51 107 PHE B C 1
ATOM 1746 O O . PHE B 1 97 ? 0.919 -16.106 -31.775 1.00 5.13 107 PHE B O 1
ATOM 1754 N N . VAL B 1 98 ? -0.861 -14.790 -31.403 1.00 5.71 108 VAL B N 1
ATOM 1755 C CA . VAL B 1 98 ? -1.579 -15.388 -32.521 1.00 5.78 108 VAL B CA 1
ATOM 1756 C C . VAL B 1 98 ? -0.879 -15.117 -33.858 1.00 5.70 108 VAL B C 1
ATOM 1757 O O . VAL B 1 98 ? -0.952 -15.943 -34.765 1.00 6.06 108 VAL B O 1
ATOM 1761 N N . GLN B 1 99 ? -0.194 -13.978 -33.976 1.00 5.72 109 GLN B N 1
ATOM 1762 C CA . GLN B 1 99 ? 0.570 -13.680 -35.192 1.00 6.77 109 GLN B CA 1
ATOM 1763 C C . GLN B 1 99 ? 1.685 -14.709 -35.388 1.00 6.16 109 GLN B C 1
ATOM 1764 O O . GLN B 1 99 ? 1.906 -15.191 -36.501 1.00 6.45 109 GLN B O 1
ATOM 1770 N N . TRP B 1 100 ? 2.350 -15.081 -34.295 1.00 5.68 110 TRP B N 1
ATOM 1771 C CA . TRP B 1 100 ? 3.354 -16.141 -34.361 1.00 5.46 110 TRP B CA 1
ATOM 1772 C C . TRP B 1 100 ? 2.686 -17.473 -34.699 1.00 4.78 110 TRP B C 1
ATOM 1773 O O . TRP B 1 100 ? 3.180 -18.234 -35.544 1.00 4.69 110 TRP B O 1
ATOM 1784 N N . PHE B 1 101 ? 1.568 -17.761 -34.035 1.00 4.54 111 PHE B N 1
ATOM 1785 C CA . PHE B 1 101 ? 0.936 -19.057 -34.217 1.00 4.78 111 PHE B CA 1
ATOM 1786 C C . PHE B 1 101 ? 0.447 -19.240 -35.656 1.00 4.34 111 PHE B C 1
ATOM 1787 O O . PHE B 1 101 ? 0.521 -20.348 -36.201 1.00 4.69 111 PHE B O 1
ATOM 1795 N N . LYS B 1 102 ? 0.013 -18.144 -36.285 1.00 4.95 112 LYS B N 1
ATOM 1796 C CA . LYS B 1 102 ? -0.423 -18.171 -37.677 1.00 6.13 112 LYS B CA 1
ATOM 1797 C C . LYS B 1 102 ? 0.724 -18.628 -38.581 1.00 5.76 112 LYS B C 1
ATOM 1798 O O . LYS B 1 102 ? 0.541 -19.486 -39.463 1.00 6.42 112 LYS B O 1
ATOM 1804 N N . LYS B 1 103 ? 1.910 -18.058 -38.368 1.00 5.78 113 LYS B N 1
ATOM 1805 C CA . LYS B 1 103 ? 3.065 -18.444 -39.174 1.00 7.48 113 LYS B CA 1
ATOM 1806 C C . LYS B 1 103 ? 3.483 -19.892 -38.903 1.00 6.46 113 LYS B C 1
ATOM 1807 O O . LYS B 1 103 ? 3.862 -20.603 -39.831 1.00 6.61 113 LYS B O 1
ATOM 1813 N N . PHE B 1 104 ? 3.374 -20.329 -37.644 1.00 5.76 114 PHE B N 1
ATOM 1814 C CA . PHE B 1 104 ? 3.617 -21.719 -37.250 1.00 5.63 114 PHE B CA 1
ATOM 1815 C C . PHE B 1 104 ? 2.648 -22.679 -37.960 1.00 5.31 114 PHE B C 1
ATOM 1816 O O . PHE B 1 104 ? 3.053 -23.714 -38.502 1.00 6.09 114 PHE B O 1
ATOM 1824 N N . PHE B 1 105 ? 1.372 -22.318 -37.975 1.00 5.34 115 PHE B N 1
ATOM 1825 C CA . PHE B 1 105 ? 0.356 -23.075 -38.686 1.00 5.65 115 PHE B CA 1
ATOM 1826 C C . PHE B 1 105 ? 0.693 -23.170 -40.176 1.00 5.56 115 PHE B C 1
ATOM 1827 O O . PHE B 1 105 ? 0.709 -24.268 -40.753 1.00 6.43 115 PHE B O 1
ATOM 1835 N N . ASP B 1 106 ? 0.979 -22.032 -40.806 1.00 6.03 116 ASP B N 1
ATOM 1836 C CA . ASP B 1 106 ? 1.272 -22.033 -42.249 1.00 7.02 116 ASP B CA 1
ATOM 1837 C C . ASP B 1 106 ? 2.458 -22.935 -42.586 1.00 7.43 116 ASP B C 1
ATOM 1838 O O . ASP B 1 106 ? 2.451 -23.630 -43.607 1.00 8.21 116 ASP B O 1
ATOM 1843 N N . ALA B 1 107 ? 3.469 -22.927 -41.719 1.00 7.59 117 ALA B N 1
ATOM 1844 C CA . ALA B 1 107 ? 4.687 -23.691 -41.946 1.00 7.92 117 ALA B CA 1
ATOM 1845 C C . ALA B 1 107 ? 4.467 -25.191 -41.779 1.00 8.25 117 ALA B C 1
ATOM 1846 O O . ALA B 1 107 ? 5.132 -25.988 -42.446 1.00 10.32 117 ALA B O 1
ATOM 1848 N N . ASN B 1 108 ? 3.531 -25.573 -40.910 1.00 7.64 118 ASN B N 1
ATOM 1849 C CA . ASN B 1 108 ? 3.354 -26.982 -40.552 1.00 8.31 118 ASN B CA 1
ATOM 1850 C C . ASN B 1 108 ? 2.115 -27.661 -41.114 1.00 8.83 118 ASN B C 1
ATOM 1851 O O . ASN B 1 108 ? 2.028 -28.888 -41.108 1.00 9.38 118 ASN B O 1
ATOM 1856 N N . TYR B 1 109 ? 1.170 -26.872 -41.609 1.00 9.67 119 TYR B N 1
ATOM 1857 C CA . TYR B 1 109 ? -0.055 -27.406 -42.207 1.00 11.31 119 TYR B CA 1
ATOM 1858 C C . TYR B 1 109 ? 0.262 -28.147 -43.506 1.00 12.12 119 TYR B C 1
ATOM 1859 O O . TYR B 1 109 ? 0.981 -27.633 -44.364 1.00 11.70 119 TYR B O 1
ATOM 1868 N N . ASP B 1 110 ? -0.279 -29.354 -43.630 1.00 13.50 120 ASP B N 1
ATOM 1869 C CA . ASP B 1 110 ? 0.008 -30.252 -44.748 1.00 16.02 120 ASP B CA 1
ATOM 1870 C C . ASP B 1 110 ? -1.224 -30.443 -45.632 1.00 16.62 120 ASP B C 1
ATOM 1871 O O . ASP B 1 110 ? -1.222 -31.267 -46.551 1.00 16.48 120 ASP B O 1
ATOM 1876 N N . GLY B 1 111 ? -2.284 -29.697 -45.331 1.00 17.72 121 GLY B N 1
ATOM 1877 C CA . GLY B 1 111 ? -3.498 -29.693 -46.143 1.00 19.15 121 GLY B CA 1
ATOM 1878 C C . GLY B 1 111 ? -4.314 -30.967 -46.074 1.00 20.24 121 GLY B C 1
ATOM 1879 O O . GLY B 1 111 ? -5.233 -31.154 -46.877 1.00 20.40 121 GLY B O 1
ATOM 1880 N N . LYS B 1 112 ? -3.987 -31.828 -45.110 1.00 21.16 122 LYS B N 1
ATOM 1881 C CA . LYS B 1 112 ? -4.626 -33.136 -44.936 1.00 22.59 122 LYS B CA 1
ATOM 1882 C C . LYS B 1 112 ? -6.022 -33.055 -44.312 1.00 22.34 122 LYS B C 1
ATOM 1883 O O . LYS B 1 112 ? -6.519 -31.967 -44.008 1.00 22.89 122 LYS B O 1
ATOM 1889 N N . ASP B 1 113 ? -6.611 -34.232 -44.087 1.00 22.05 123 ASP B N 1
ATOM 1890 C CA . ASP B 1 113 ? -7.964 -34.379 -43.549 1.00 21.46 123 ASP B CA 1
ATOM 1891 C C . ASP B 1 113 ? -8.034 -34.237 -42.031 1.00 19.65 123 ASP B C 1
ATOM 1892 O O . ASP B 1 113 ? -7.296 -34.892 -41.295 1.00 20.16 123 ASP B O 1
ATOM 1897 N N . TYR B 1 114 ? -8.946 -33.383 -41.572 1.00 17.45 124 TYR B N 1
ATOM 1898 C CA . TYR B 1 114 ? -9.210 -33.208 -40.148 1.00 14.79 124 TYR B CA 1
ATOM 1899 C C . TYR B 1 114 ? -10.589 -32.613 -39.991 1.00 13.48 124 TYR B C 1
ATOM 1900 O O . TYR B 1 114 ? -10.904 -31.609 -40.604 1.00 13.48 124 TYR B O 1
ATOM 1909 N N . ASP B 1 115 ? -11.414 -33.240 -39.167 1.00 11.31 125 ASP B N 1
ATOM 1910 C CA . ASP B 1 115 ? -12.740 -32.708 -38.877 1.00 9.47 125 ASP B CA 1
ATOM 1911 C C . ASP B 1 115 ? -12.725 -32.142 -37.449 1.00 8.14 125 ASP B C 1
ATOM 1912 O O . ASP B 1 115 ? -12.773 -32.900 -36.477 1.00 7.66 125 ASP B O 1
ATOM 1917 N N . PRO B 1 116 ? -12.620 -30.805 -37.309 1.00 7.21 126 PRO B N 1
ATOM 1918 C CA . PRO B 1 116 ? -12.463 -30.227 -35.972 1.00 6.55 126 PRO B CA 1
ATOM 1919 C C . PRO B 1 116 ? -13.715 -30.326 -35.111 1.00 6.03 126 PRO B C 1
ATOM 1920 O O . PRO B 1 116 ? -13.612 -30.305 -33.890 1.00 5.86 126 PRO B O 1
ATOM 1924 N N . VAL B 1 117 ? -14.882 -30.416 -35.742 1.00 5.96 127 VAL B N 1
ATOM 1925 C CA . VAL B 1 117 ? -16.127 -30.585 -34.997 1.00 5.84 127 VAL B CA 1
ATOM 1926 C C . VAL B 1 117 ? -16.197 -31.997 -34.419 1.00 5.52 127 VAL B C 1
ATOM 1927 O O . VAL B 1 117 ? -16.424 -32.168 -33.211 1.00 5.55 127 VAL B O 1
ATOM 1931 N N . ALA B 1 118 ? -15.963 -33.005 -35.260 1.00 5.82 128 ALA B N 1
ATOM 1932 C CA . ALA B 1 118 ? -15.921 -34.388 -34.767 1.00 6.47 128 ALA B CA 1
ATOM 1933 C C . ALA B 1 118 ? -14.878 -34.580 -33.672 1.00 6.17 128 ALA B C 1
ATOM 1934 O O . ALA B 1 118 ? -15.106 -35.329 -32.723 1.00 6.53 128 ALA B O 1
ATOM 1936 N N . ALA B 1 119 ? -13.728 -33.923 -33.802 1.00 6.40 129 ALA B N 1
ATOM 1937 C CA . ALA B 1 119 ? -12.679 -34.019 -32.798 1.00 6.47 129 ALA B CA 1
ATOM 1938 C C . ALA B 1 119 ? -13.140 -33.574 -31.407 1.00 6.47 129 ALA B C 1
ATOM 1939 O O . ALA B 1 119 ? -12.602 -34.048 -30.409 1.00 7.50 129 ALA B O 1
ATOM 1941 N N . ARG B 1 120 ? -14.122 -32.672 -31.340 1.00 6.02 130 ARG B N 1
ATOM 1942 C CA . ARG B 1 120 ? -14.642 -32.189 -30.070 1.00 5.89 130 ARG B CA 1
ATOM 1943 C C . ARG B 1 120 ? -15.851 -32.976 -29.554 1.00 6.47 130 ARG B C 1
ATOM 1944 O O . ARG B 1 120 ? -16.360 -32.688 -28.466 1.00 7.68 130 ARG B O 1
ATOM 1952 N N . GLN B 1 121 ? -16.334 -33.934 -30.337 1.00 6.26 131 GLN B N 1
ATOM 1953 C CA . GLN B 1 121 ? -17.405 -34.812 -29.876 1.00 6.97 131 GLN B CA 1
ATOM 1954 C C . GLN B 1 121 ? -16.841 -35.902 -28.953 1.00 7.24 131 GLN B C 1
ATOM 1955 O O . GLN B 1 121 ? -15.625 -36.125 -28.880 1.00 8.13 131 GLN B O 1
ATOM 1961 N N . GLY B 1 122 ? -17.727 -36.587 -28.242 1.00 8.42 132 GLY B N 1
ATOM 1962 C CA . GLY B 1 122 ? -17.295 -37.705 -27.395 1.00 10.03 132 GLY B CA 1
ATOM 1963 C C . GLY B 1 122 ? -16.442 -37.275 -26.221 1.00 11.56 132 GLY B C 1
ATOM 1964 O O . GLY B 1 122 ? -15.588 -38.037 -25.729 1.00 10.70 132 GLY B O 1
ATOM 1965 N N . GLN B 1 123 ? -16.704 -36.053 -25.761 1.00 14.24 133 GLN B N 1
ATOM 1966 C CA . GLN B 1 123 ? -16.047 -35.453 -24.609 1.00 17.74 133 GLN B CA 1
ATOM 1967 C C . GLN B 1 123 ? -14.569 -35.252 -24.905 1.00 19.23 133 GLN B C 1
ATOM 1968 O O . GLN B 1 123 ? -14.121 -34.123 -25.107 1.00 20.83 133 GLN B O 1
#

Secondary structure (DSSP, 8-state):
-PPPS---HHHHHHHT-----GGGGGGSHHHHH----TTSS-GGG--TT--SHHHHHHHHHHHHHHHH--------HHHHTT--HHHHHHHHHHHHHHHHHH-------HHHHTS--/--S---HHHHHHHT-----GGGGGGSHHHHH----TTSS-GGGS-TT--SHHHHHHHHHHHHHHHH--------HHHHTT--HHHHHHHHHHHHHHHHHH-------HHHHTS--

Organism: Homo sapiens (NCBI:txid9606)

Sequence (232 aa):
DNLSRHDLAWINESLQLNLTKIEQLCSGAAYCQFDLFPGSIALKKVKFQAKLEHEYIQNFKILQAGFKRGVDKIIPVDKLVKGKFQDNFEFVQWFKKFFDANYDGKDYDPVAARQGQLSRHDLAWINESLQLNLTKIEQLCSGAAYCQFDLFPGSIALKKVKFQAKLEHEYIQNFKILQAGFKRGVDKIIPVDKLVKGKFQDNFEFVQWFKKFFDANYDGKDYDPVAARQGQ

Radius of gyration: 20.55 Å; Cα contacts (8 Å, |Δi|>4): 251; chains: 2; bounding box: 32×32×64 Å

CATH classification: 1.10.418.10

GO terms:
  GO:0005925 focal adhesion (C, IDA)
  GO:0008104 intracellular protein localization (P, TAS)
  GO:0016477 cell migration (P, IMP)
  GO:0005515 protein binding (F, IPI)
  GO:0120283 protein serine/threonine kinase binding (F, IPI)
  GO:0097431 mitotic spindle pole (C, IDA)
  GO:0051010 microtubule plus-end binding (F, IDA)
  GO:0035372 protein localization to microtubule (P, IDA)
  GO:0005813 centrosome (C, IDA)
  GO:0005874 microtubule (C, IDA)
  GO:1902888 protein localization to astral microtubule (P, IDA)
  GO:0051315 attachment of mitotic spindle microtubules to kinetochore (P, IDA)
  GO:0000132 establishment of mitotic spindle orientation (P, IDA)
  GO:0005794 Golgi apparatus (C, EXP)
  GO:0031116 positive regulation of microtubule polymerization (P, IMP)
  GO:0005515 protein binding (F, TAS)
  GO:0005829 cytosol (C, TAS)
  GO:0042802 identical protein binding (F, IPI)
  GO:0045296 cadherin binding (F, HDA)
  GO:0036064 ciliary basal body (C, IDA)

Solvent-accessible surface area: 13105 Å² total

Foldseek 3Di:
DADDQVVVVCLCVVQVDDDPGLLVCLQLQSLLLLCLPVPLFPLVLQDNPDDDLVNSLVSVVRNVSSCVVPNPDDQPNVVSNVSDRPSSSVVVRVVVVVSVVSDDPDDDHNVVSNPPD/DDQVVVVVLCVVQVDDDDGLLVCLQLLSLLLLCLDVPLFDNVQQDPPDDDLVNSLSSVVRNVSSCVSPNDDDQPSVVNNVSDHPSSVVVVVVVVVVCVVSPPVDDDDNVVVPPPD

InterPro domains:
  IPR001715 Calponin homology domain [PF00307] (17-117)
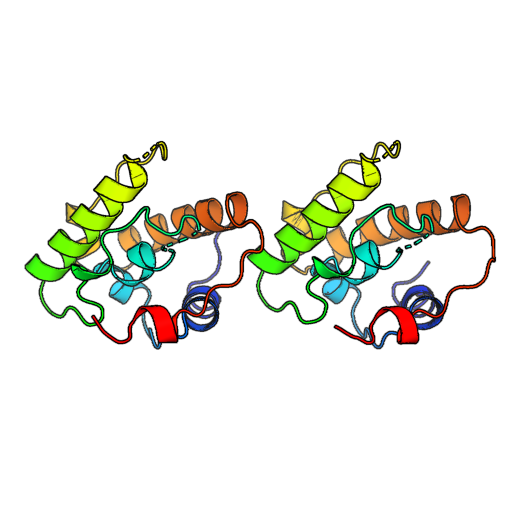  IPR001715 Calponin homology domain [PS50021] (14-116)
  IPR004953 EB1, C-terminal [PF03271] (210-248)
  IPR004953 EB1, C-terminal [PS51230] (185-255)
  IPR027328 Microtubule-associated protein RP/EB [PTHR10623] (1-267)
  IPR036133 EB1, C-terminal domain superfamily [SSF140612] (194-254)
  IPR036872 CH domain superfamily [G3DSA:1.10.418.10] (1-130)
  IPR036872 CH domain superfamily [SSF47576] (1-130)

B-factor: mean 12.27, std 7.27, range [4.34, 61.64]

Nearest PDB structures (foldseek):
  2r8u-assembly1_A  TM=9.977E-01  e=7.618E-15  unclassified
  1vka-assembly1_A  TM=9.982E-01  e=1.669E-14  Homo sapiens
  2qjz-assembly2_B  TM=9.923E-01  e=8.441E-14  Homo sapiens
  3jak-assembly1_N  TM=9.900E-01  e=4.498E-13  Homo sapiens
  2qjx-assembly1_A  TM=9.440E-01  e=8.358E-09  Saccharomyces cerevisiae